Protein AF-A0A7S0FVG6-F1 (afdb_monomer_lite)

Sequence (226 aa):
DDHFKAVGQCIAAAALPKVVMPQAAAKYLVMKPRVVAPLDENFAPLILGKRRYLEAVKDSTDRLEWALLRGADCCARYSLPVFPAGHADVGASIYLAGVLIQEMIWQRSAHELQLCGPAEICKALEEAYSVGGMYEFEVKSMPNVCGTPEQAFRVTAVADPSELPEHRDTPQVCGTDANGYRLAFDLGKSDIKTVAVKDNEVVYSKETEWDVTNTDPEYHYKMIRD

Organism: NCBI:txid73915

pLDDT: mean 88.86, std 15.26, range [35.69, 98.88]

Secondary structure (DSSP, 8-state):
-HHHHHHHHTTSS---------HHHHHHH-PPPSS--PPPTT---HHHHHHHHHHHTTT---EEEEEEE-STT-EEEEEEE-PPTT-TTHHHHHHHHHHHHHHHHHHH--SEEEEES-HHHHHHHHHHTSTTSTTHHHHHHHHHHTT-TTS--EEEE-SSGGGSPPPB-----------SEEEEEEE-SSEEEEEEEETTEEEEEEEEE--TT---HHHHHHHHH-

Foldseek 3Di:
DVVVVVVVPVVPDDPDPPPVPPPVCCVPPVDDDPDDDDDPPPDDDVVVVLVVQCVVLVVAPWKKKKWAAAPPRAIDIDIDRADAPPPPCRVSVLVNVLVVCVVVCVVPFGLEMEMETHPVSLVSNQQQLDCVHVVNVSQQCRCVVRVNNVGGRYYYYDHDPVVHRDHDDDDDDDDPQQAAWDWDWDPDQFWIWIFIDHSNHTPDIDIGTDHPVDPDPVRVVVRVVD

Radius of gyration: 24.9 Å; chains: 1; bounding box: 64×44×60 Å

Structure (mmCIF, N/CA/C/O backbone):
data_AF-A0A7S0FVG6-F1
#
_entry.id   AF-A0A7S0FVG6-F1
#
loop_
_atom_site.group_PDB
_atom_site.id
_atom_site.type_symbol
_atom_site.label_atom_id
_atom_site.label_alt_id
_atom_site.label_comp_id
_atom_site.label_asym_id
_atom_site.label_entity_id
_atom_site.label_seq_id
_atom_site.pdbx_PDB_ins_code
_atom_site.Cartn_x
_atom_site.Cartn_y
_atom_site.Cartn_z
_atom_site.occupancy
_atom_site.B_iso_or_equiv
_atom_site.auth_seq_id
_atom_site.auth_comp_id
_atom_site.auth_asym_id
_atom_site.auth_atom_id
_atom_site.pdbx_PDB_model_num
ATOM 1 N N . ASP A 1 1 ? -22.183 16.442 -9.358 1.00 51.00 1 ASP A N 1
ATOM 2 C CA . ASP A 1 1 ? -22.667 15.967 -10.659 1.00 51.00 1 ASP A CA 1
ATOM 3 C C . ASP A 1 1 ? -23.499 14.717 -10.429 1.00 51.00 1 ASP A C 1
ATOM 5 O O . ASP A 1 1 ? -22.968 13.637 -10.171 1.00 51.00 1 ASP A O 1
ATOM 9 N N . ASP A 1 2 ? -24.815 14.903 -10.380 1.00 39.56 2 ASP A N 1
ATOM 10 C CA . ASP A 1 2 ? -25.788 13.860 -10.033 1.00 39.56 2 ASP A CA 1
ATOM 11 C C . ASP A 1 2 ? -25.856 12.741 -11.084 1.00 39.56 2 ASP A C 1
ATOM 13 O O . ASP A 1 2 ? -26.414 11.672 -10.831 1.00 39.56 2 ASP A O 1
ATOM 17 N N . HIS A 1 3 ? -25.196 12.937 -12.229 1.00 35.84 3 HIS A N 1
ATOM 18 C CA . HIS A 1 3 ? -25.069 11.942 -13.281 1.00 35.84 3 HIS A CA 1
ATOM 19 C C . HIS A 1 3 ? -24.210 10.734 -12.862 1.00 35.84 3 HIS A C 1
ATOM 21 O O . HIS A 1 3 ? -24.533 9.600 -13.209 1.00 35.84 3 HIS A O 1
ATOM 27 N N . PHE A 1 4 ? -23.181 10.929 -12.026 1.00 38.19 4 PHE A N 1
ATOM 28 C CA . PHE A 1 4 ? -22.320 9.827 -11.567 1.00 38.19 4 PHE A CA 1
ATOM 29 C C . PHE A 1 4 ? -22.942 8.980 -10.444 1.00 38.19 4 PHE A C 1
ATOM 31 O O . PHE A 1 4 ? -22.647 7.789 -10.336 1.00 38.19 4 PHE A O 1
ATOM 38 N N . LYS A 1 5 ? -23.852 9.548 -9.637 1.00 41.34 5 LYS A N 1
ATOM 39 C CA . LYS A 1 5 ? -24.592 8.786 -8.610 1.00 41.34 5 LYS A CA 1
ATOM 40 C C . LYS A 1 5 ? -25.619 7.827 -9.224 1.00 41.34 5 LYS A C 1
ATOM 42 O O . LYS A 1 5 ? -25.832 6.748 -8.676 1.00 41.34 5 LYS A O 1
ATOM 47 N N . ALA A 1 6 ? -26.191 8.174 -10.378 1.00 39.50 6 ALA A N 1
ATOM 48 C CA . ALA A 1 6 ? -27.172 7.338 -11.070 1.00 39.50 6 ALA A CA 1
ATOM 49 C C . ALA A 1 6 ? -26.556 6.051 -11.655 1.00 39.50 6 ALA A C 1
ATOM 51 O O . ALA A 1 6 ? -27.150 4.980 -11.553 1.00 39.50 6 ALA A O 1
ATOM 52 N N . VAL A 1 7 ? -25.335 6.115 -12.199 1.00 44.22 7 VAL A N 1
ATOM 53 C CA . VAL A 1 7 ? -24.692 4.947 -12.834 1.00 44.22 7 VAL A CA 1
ATOM 54 C C . VAL A 1 7 ? -24.304 3.876 -11.803 1.00 44.22 7 VAL A C 1
ATOM 56 O O . VAL A 1 7 ? -24.430 2.682 -12.070 1.00 44.22 7 VAL A O 1
ATOM 59 N N . GLY A 1 8 ? -23.908 4.283 -10.591 1.00 35.69 8 GLY A N 1
ATOM 60 C CA . GLY A 1 8 ? -23.540 3.359 -9.509 1.00 35.69 8 GLY A CA 1
ATOM 61 C C . GLY A 1 8 ? -24.722 2.653 -8.831 1.00 35.69 8 GLY A C 1
ATOM 62 O O . GLY A 1 8 ? -24.540 1.587 -8.245 1.00 35.69 8 GLY A O 1
ATOM 63 N N . GLN A 1 9 ? -25.936 3.210 -8.920 1.00 41.84 9 GLN A N 1
ATOM 64 C CA . GLN A 1 9 ? -27.135 2.653 -8.278 1.00 41.84 9 GLN A CA 1
ATOM 65 C C . GLN A 1 9 ? -27.933 1.696 -9.182 1.00 41.84 9 GLN A C 1
ATOM 67 O O . GLN A 1 9 ? -28.702 0.881 -8.673 1.00 41.84 9 GLN A O 1
ATOM 72 N N . CYS A 1 10 ? -27.721 1.707 -10.502 1.00 36.34 10 CYS A N 1
ATOM 73 C CA . CYS A 1 10 ? -28.505 0.882 -11.431 1.00 36.34 10 CYS A CA 1
ATOM 74 C C . CYS A 1 10 ? -28.109 -0.606 -11.496 1.00 36.34 10 CYS A C 1
ATOM 76 O O . CYS A 1 10 ? -28.874 -1.401 -12.038 1.00 36.34 10 CYS A O 1
ATOM 78 N N . ILE A 1 11 ? -26.970 -1.023 -10.933 1.00 44.09 11 ILE A N 1
ATOM 79 C CA . ILE A 1 11 ? -26.541 -2.439 -10.981 1.00 44.09 11 ILE A CA 1
ATOM 80 C C . ILE A 1 11 ? -26.990 -3.224 -9.731 1.00 44.09 11 ILE A C 1
ATOM 82 O O . ILE A 1 11 ? -26.972 -4.452 -9.724 1.00 44.09 11 ILE A O 1
ATOM 86 N N . ALA A 1 12 ? -27.465 -2.553 -8.677 1.00 43.00 12 ALA A N 1
ATOM 87 C CA . ALA A 1 12 ? -27.698 -3.201 -7.384 1.00 43.00 12 ALA A CA 1
ATOM 88 C C . ALA A 1 12 ? -29.051 -3.929 -7.219 1.00 43.00 12 ALA A C 1
ATOM 90 O O . ALA A 1 12 ? -29.228 -4.602 -6.209 1.00 43.00 12 ALA A O 1
ATOM 91 N N . ALA A 1 13 ? -30.004 -3.847 -8.158 1.00 42.66 13 ALA A N 1
ATOM 92 C CA . ALA A 1 13 ? -31.305 -4.516 -7.969 1.00 42.66 13 ALA A CA 1
ATOM 93 C C . ALA A 1 13 ? -32.089 -4.887 -9.241 1.00 42.66 13 ALA A C 1
ATOM 95 O O . ALA A 1 13 ? -33.178 -5.452 -9.135 1.00 42.66 13 ALA A O 1
ATOM 96 N N . ALA A 1 14 ? -31.577 -4.622 -10.444 1.00 42.94 14 ALA A N 1
ATOM 97 C CA . ALA A 1 14 ? -32.206 -5.149 -11.648 1.00 42.94 14 ALA A CA 1
ATOM 98 C C . ALA A 1 14 ? -31.680 -6.567 -11.872 1.00 42.94 14 ALA A C 1
ATOM 100 O O . ALA A 1 14 ? -30.526 -6.749 -12.258 1.00 42.94 14 ALA A O 1
ATOM 101 N N . ALA A 1 15 ? -32.514 -7.582 -11.625 1.00 51.41 15 ALA A N 1
ATOM 102 C CA . ALA A 1 15 ? -32.288 -8.894 -12.213 1.00 51.41 15 ALA A CA 1
ATOM 103 C C . ALA A 1 15 ? -32.008 -8.659 -13.701 1.00 51.41 15 ALA A C 1
ATOM 105 O O . ALA A 1 15 ? -32.882 -8.143 -14.403 1.00 51.41 15 ALA A O 1
ATOM 106 N N . LEU A 1 16 ? -30.776 -8.948 -14.144 1.00 44.09 16 LEU A N 1
ATOM 107 C CA . LEU A 1 16 ? -30.402 -8.862 -15.553 1.00 44.09 16 LEU A CA 1
ATOM 108 C C . LEU A 1 16 ? -31.552 -9.479 -16.355 1.00 44.09 16 LEU A C 1
ATOM 110 O O . LEU A 1 16 ? -32.014 -10.562 -15.963 1.00 44.09 16 LEU A O 1
ATOM 114 N N . PRO A 1 17 ? -32.069 -8.811 -17.405 1.00 48.34 17 PRO A N 1
ATOM 115 C CA . PRO A 1 17 ? -33.123 -9.399 -18.209 1.00 48.34 17 PRO A CA 1
ATOM 116 C C . PRO A 1 17 ? -32.649 -10.798 -18.579 1.00 48.34 17 PRO A C 1
ATOM 118 O O . PRO A 1 17 ? -31.544 -10.960 -19.103 1.00 48.34 17 PRO A O 1
ATOM 121 N N . LYS A 1 18 ? -33.433 -11.821 -18.219 1.00 51.19 18 LYS A N 1
ATOM 122 C CA . LYS A 1 18 ? -33.158 -13.185 -18.657 1.00 51.19 18 LYS A CA 1
ATOM 123 C C . LYS A 1 18 ? -33.289 -13.150 -20.169 1.00 51.19 18 LYS A C 1
ATOM 125 O O . LYS A 1 18 ? -34.386 -13.289 -20.700 1.00 51.19 18 LYS A O 1
ATOM 130 N N . VAL A 1 19 ? -32.183 -12.896 -20.859 1.00 55.25 19 VAL A N 1
ATOM 131 C CA . VAL A 1 19 ? -32.089 -13.067 -22.298 1.00 55.25 19 VAL A CA 1
ATOM 132 C C . VAL A 1 19 ? -32.236 -14.565 -22.504 1.00 55.25 19 VAL A C 1
ATOM 134 O O . VAL A 1 19 ? -31.286 -15.331 -22.360 1.00 55.25 19 VAL A O 1
ATOM 137 N N . VAL A 1 20 ? -33.472 -15.004 -22.732 1.00 71.69 20 VAL A N 1
ATOM 138 C CA . VAL A 1 20 ? -33.756 -16.392 -23.070 1.00 71.69 20 VAL A CA 1
ATOM 139 C C . VAL A 1 20 ? -33.289 -16.561 -24.507 1.00 71.69 20 VAL A C 1
ATOM 141 O O . VAL A 1 20 ? -33.995 -16.222 -25.454 1.00 71.69 20 VAL A O 1
ATOM 144 N N . MET A 1 21 ? -32.048 -17.012 -24.666 1.00 80.19 21 MET A N 1
ATOM 145 C CA . MET A 1 21 ? -31.505 -17.343 -25.975 1.00 80.19 21 MET A CA 1
ATOM 146 C C . MET A 1 21 ? -32.399 -18.418 -26.621 1.00 80.19 21 MET A C 1
ATOM 148 O O . MET A 1 21 ? -32.691 -19.424 -25.965 1.00 80.19 21 MET A O 1
ATOM 152 N N . PRO A 1 22 ? -32.843 -18.248 -27.883 1.00 89.25 22 PRO A N 1
ATOM 153 C CA . PRO A 1 22 ? -33.603 -19.281 -28.579 1.00 89.25 22 PRO A CA 1
ATOM 154 C C . PRO A 1 22 ? -32.852 -20.615 -28.562 1.00 89.25 22 PRO A C 1
ATOM 156 O O . PRO A 1 22 ? -31.638 -20.633 -28.763 1.00 89.25 22 PRO A O 1
ATOM 159 N N . GLN A 1 23 ? -33.553 -21.738 -28.376 1.00 83.00 23 GLN A N 1
ATOM 160 C CA . GLN A 1 23 ? -32.913 -23.062 -28.271 1.00 83.00 23 GLN A CA 1
ATOM 161 C C . GLN A 1 23 ? -32.005 -23.381 -29.468 1.00 83.00 23 GLN A C 1
ATOM 163 O O . GLN A 1 23 ? -30.926 -23.947 -29.294 1.00 83.00 23 GLN A O 1
ATOM 168 N N . ALA A 1 24 ? -32.409 -22.962 -30.671 1.00 87.44 24 ALA A N 1
ATOM 169 C CA . ALA A 1 24 ? -31.608 -23.119 -31.878 1.00 87.44 24 ALA A CA 1
ATOM 170 C C . ALA A 1 24 ? -30.263 -22.379 -31.792 1.00 87.44 24 ALA A C 1
ATOM 172 O O . ALA A 1 24 ? -29.259 -22.918 -32.238 1.00 87.44 24 ALA A O 1
ATOM 173 N N . ALA A 1 25 ? -30.222 -21.190 -31.185 1.00 86.12 25 ALA A N 1
ATOM 174 C CA . ALA A 1 25 ? -28.991 -20.431 -30.979 1.00 86.12 25 ALA A CA 1
ATOM 175 C C . ALA A 1 25 ? -28.167 -20.992 -29.808 1.00 86.12 25 ALA A C 1
ATOM 177 O O . ALA A 1 25 ? -26.960 -21.176 -29.947 1.00 86.12 25 ALA A O 1
ATOM 178 N N . ALA A 1 26 ? -28.810 -21.349 -28.689 1.00 85.12 26 ALA A N 1
ATOM 179 C CA . ALA A 1 26 ? -28.137 -21.900 -27.509 1.00 85.12 26 ALA A CA 1
ATOM 180 C C . ALA A 1 26 ? -27.355 -23.180 -27.826 1.00 85.12 26 ALA A C 1
ATOM 182 O O . ALA A 1 26 ? -26.229 -23.336 -27.359 1.00 85.12 26 ALA A O 1
ATOM 183 N N . LYS A 1 27 ? -27.912 -24.034 -28.697 1.00 82.50 27 LYS A N 1
ATOM 184 C CA . LYS A 1 27 ? -27.255 -25.239 -29.222 1.00 82.50 27 LYS A CA 1
ATOM 185 C C . LYS A 1 27 ? -25.859 -24.972 -29.805 1.00 82.50 27 LYS A C 1
ATOM 187 O O . LYS A 1 27 ? -25.011 -25.855 -29.725 1.00 82.50 27 LYS A O 1
ATOM 192 N N . TYR A 1 28 ? -25.637 -23.809 -30.419 1.00 84.38 28 TYR A N 1
ATOM 193 C CA . TYR A 1 28 ? -24.384 -23.485 -31.111 1.00 84.38 28 TYR A CA 1
ATOM 194 C C . TYR A 1 28 ? -23.526 -22.443 -30.382 1.00 84.38 28 TYR A C 1
ATOM 196 O O . TYR A 1 28 ? -22.315 -22.426 -30.577 1.00 84.38 28 TYR A O 1
ATOM 204 N N . LEU A 1 29 ? -24.128 -21.570 -29.567 1.00 83.12 29 LEU A N 1
ATOM 205 C CA . LEU A 1 29 ? -23.446 -20.413 -28.973 1.00 83.12 29 LEU A CA 1
ATOM 206 C C . LEU A 1 29 ? -23.138 -20.569 -27.478 1.00 83.12 29 LEU A C 1
ATOM 208 O O . LEU A 1 29 ? -22.246 -19.892 -26.972 1.00 83.12 29 LEU A O 1
ATOM 212 N N . VAL A 1 30 ? -23.833 -21.459 -26.760 1.00 83.25 30 VAL A N 1
ATOM 213 C CA . VAL A 1 30 ? -23.555 -21.742 -25.343 1.00 83.25 30 VAL A CA 1
ATOM 214 C C . VAL A 1 30 ? -22.703 -23.002 -25.258 1.00 83.25 30 VAL A C 1
ATOM 216 O O . VAL A 1 30 ? -23.199 -24.113 -25.085 1.00 83.25 30 VAL A O 1
ATOM 219 N N . MET A 1 31 ? -21.395 -22.820 -25.406 1.00 80.50 31 MET A N 1
ATOM 220 C CA . MET A 1 31 ? -20.419 -23.904 -25.333 1.00 80.50 31 MET A CA 1
ATOM 221 C C . MET A 1 31 ? -19.752 -23.922 -23.961 1.00 80.50 31 MET A C 1
ATOM 223 O O . MET A 1 31 ? -19.304 -22.889 -23.463 1.00 80.50 31 MET A O 1
ATOM 227 N N . LYS A 1 32 ? -19.643 -25.106 -23.350 1.00 75.69 32 LYS A N 1
ATOM 228 C CA . LYS A 1 32 ? -18.825 -25.275 -22.145 1.00 75.69 32 LYS A CA 1
ATOM 229 C C . LYS A 1 32 ? -17.353 -25.101 -22.548 1.00 75.69 32 LYS A C 1
ATOM 231 O O . LYS A 1 32 ? -16.894 -25.851 -23.414 1.00 75.69 32 LYS A O 1
ATOM 236 N N . PRO A 1 33 ? -16.607 -24.146 -21.968 1.00 78.69 33 PRO A N 1
ATOM 237 C CA . PRO A 1 33 ? -15.195 -23.997 -22.284 1.00 78.69 33 PRO A CA 1
ATOM 238 C C . PRO A 1 33 ? -14.436 -25.262 -21.873 1.00 78.69 33 PRO A C 1
ATOM 240 O O . PRO A 1 33 ? -14.786 -25.928 -20.896 1.00 78.69 33 PRO A O 1
ATOM 243 N N . ARG A 1 34 ? -13.380 -25.591 -22.626 1.00 61.50 34 ARG A N 1
ATOM 244 C CA . ARG A 1 34 ? -12.517 -26.753 -22.352 1.00 61.50 34 ARG A CA 1
ATOM 245 C C . ARG A 1 34 ? -11.893 -26.685 -20.954 1.00 61.50 34 ARG A C 1
ATOM 247 O O . ARG A 1 34 ? -11.714 -27.716 -20.317 1.00 61.50 34 ARG A O 1
ATOM 254 N N . VAL A 1 35 ? -11.605 -25.471 -20.494 1.00 66.25 35 VAL A N 1
ATOM 255 C CA . VAL A 1 35 ? -11.233 -25.154 -19.118 1.00 66.25 35 VAL A CA 1
ATOM 256 C C . VAL A 1 35 ? -12.334 -24.253 -18.573 1.00 66.25 35 VAL A C 1
ATOM 258 O O . VAL A 1 35 ? -12.435 -23.086 -18.942 1.00 66.25 35 VAL A O 1
ATOM 261 N N . VAL A 1 36 ? -13.212 -24.814 -17.745 1.00 74.12 36 VAL A N 1
ATOM 262 C CA . VAL A 1 36 ? -14.067 -23.999 -16.875 1.00 74.12 36 VAL A CA 1
ATOM 263 C C . VAL A 1 36 ? -13.140 -23.480 -15.793 1.00 74.12 36 VAL A C 1
ATOM 265 O O . VAL A 1 36 ? -12.399 -24.284 -15.245 1.00 74.12 36 VAL A O 1
ATOM 268 N N . ALA A 1 37 ? -13.133 -22.184 -15.503 1.00 68.19 37 ALA A N 1
ATOM 269 C CA . ALA A 1 37 ? -12.416 -21.695 -14.334 1.00 68.19 37 ALA A CA 1
ATOM 270 C C . ALA A 1 37 ? -13.200 -22.129 -13.084 1.00 68.19 37 ALA A C 1
ATOM 272 O O . ALA A 1 37 ? -14.281 -21.574 -12.862 1.00 68.19 37 ALA A O 1
ATOM 273 N N . PRO A 1 38 ? -12.760 -23.109 -12.269 1.00 78.62 38 PRO A N 1
ATOM 274 C CA . PRO A 1 38 ? -13.154 -23.064 -10.879 1.00 78.62 38 PRO A CA 1
ATOM 275 C C . PRO A 1 38 ? -12.393 -21.899 -10.247 1.00 78.62 38 PRO A C 1
ATOM 277 O O . PRO A 1 38 ? -11.193 -21.727 -10.462 1.00 78.62 38 PRO A O 1
ATOM 280 N N . LEU A 1 39 ? -13.106 -21.081 -9.487 1.00 79.81 39 LEU A N 1
ATOM 281 C CA . LEU A 1 39 ? -12.443 -20.309 -8.446 1.00 79.81 39 LEU A CA 1
ATOM 282 C C . LEU A 1 39 ? -11.900 -21.304 -7.415 1.00 79.81 39 LEU A C 1
ATOM 284 O O . LEU A 1 39 ? -12.445 -22.406 -7.283 1.00 79.81 39 LEU A O 1
ATOM 288 N N . ASP A 1 40 ? -10.855 -20.921 -6.688 1.00 85.62 40 ASP A N 1
ATOM 289 C CA . ASP A 1 40 ? -10.425 -21.698 -5.529 1.00 85.62 40 ASP A CA 1
ATOM 290 C C . ASP A 1 40 ? -11.614 -21.926 -4.587 1.00 85.62 40 ASP A C 1
ATOM 292 O O . ASP A 1 40 ? -12.436 -21.030 -4.387 1.00 85.62 40 ASP A O 1
ATOM 296 N N . GLU A 1 41 ? -11.701 -23.119 -3.994 1.00 85.56 41 GLU A N 1
ATOM 297 C CA . GLU A 1 41 ? -12.823 -23.514 -3.126 1.00 85.56 41 GLU A CA 1
ATOM 298 C C . GLU A 1 41 ? -13.055 -22.515 -1.979 1.00 85.56 41 GLU A C 1
ATOM 300 O O . GLU A 1 41 ? -14.190 -22.270 -1.578 1.00 85.56 41 GLU A O 1
ATOM 305 N N . ASN A 1 42 ? -11.980 -21.870 -1.519 1.00 87.00 42 ASN A N 1
ATOM 306 C CA . ASN A 1 42 ? -11.989 -20.890 -0.435 1.00 87.00 42 ASN A CA 1
ATOM 307 C C . ASN A 1 42 ? -11.864 -19.437 -0.918 1.00 87.00 42 ASN A C 1
ATOM 309 O O . ASN A 1 42 ? -11.563 -18.546 -0.123 1.00 87.00 42 ASN A O 1
ATOM 313 N N . PHE A 1 43 ? -12.056 -19.171 -2.212 1.00 88.38 43 PHE A N 1
ATOM 314 C CA . PHE A 1 43 ? -11.989 -17.813 -2.732 1.00 88.38 43 PHE A CA 1
ATOM 315 C C . PHE A 1 43 ? -13.080 -16.934 -2.103 1.00 88.38 43 PHE A C 1
ATOM 317 O O . PHE A 1 43 ? -14.278 -17.151 -2.296 1.00 88.38 43 PHE A O 1
ATOM 324 N N . ALA A 1 44 ? -12.655 -15.893 -1.388 1.00 88.06 44 ALA A N 1
ATOM 325 C CA . ALA A 1 44 ? -13.528 -14.904 -0.773 1.00 88.06 44 ALA A CA 1
ATOM 326 C C . ALA A 1 44 ? -13.196 -13.505 -1.324 1.00 88.06 44 ALA A C 1
ATOM 328 O O . ALA A 1 44 ? -12.117 -12.976 -1.050 1.00 88.06 44 ALA A O 1
ATOM 329 N N . PRO A 1 45 ? -14.102 -12.861 -2.085 1.00 88.94 45 PRO A N 1
ATOM 330 C CA . PRO A 1 45 ? -13.847 -11.522 -2.603 1.00 88.94 45 PRO A CA 1
ATOM 331 C C . PRO A 1 45 ? -13.725 -10.492 -1.472 1.00 88.94 45 PRO A C 1
ATOM 333 O O . PRO A 1 45 ? -14.681 -10.285 -0.716 1.00 88.94 45 PRO A O 1
ATOM 336 N N . LEU A 1 46 ? -12.602 -9.764 -1.422 1.00 90.06 46 LEU A N 1
ATOM 337 C CA . LEU A 1 46 ? -12.352 -8.705 -0.431 1.00 90.06 46 LEU A CA 1
ATOM 338 C C . LEU A 1 46 ? -13.512 -7.701 -0.347 1.00 90.06 46 LEU A C 1
ATOM 340 O O . LEU A 1 46 ? -13.914 -7.305 0.743 1.00 90.06 46 LEU A O 1
ATOM 344 N N . ILE A 1 47 ? -14.097 -7.322 -1.488 1.00 90.69 47 ILE A N 1
ATOM 345 C CA . ILE A 1 47 ? -15.199 -6.352 -1.540 1.00 90.69 47 ILE A CA 1
ATOM 346 C C . ILE A 1 47 ? -16.448 -6.813 -0.775 1.00 90.69 47 ILE A C 1
ATOM 348 O O . ILE A 1 47 ? -17.131 -5.985 -0.173 1.00 90.69 47 ILE A O 1
ATOM 352 N N . LEU A 1 48 ? -16.753 -8.115 -0.763 1.00 92.56 48 LEU A N 1
ATOM 353 C CA . LEU A 1 48 ? -17.892 -8.639 -0.007 1.00 92.56 48 LEU A CA 1
ATOM 354 C C . LEU A 1 48 ? -17.606 -8.589 1.498 1.00 92.56 48 LEU A C 1
ATOM 356 O O . LEU A 1 48 ? -18.461 -8.143 2.263 1.00 92.56 48 LEU A O 1
ATOM 360 N N . GLY A 1 49 ? -16.384 -8.954 1.901 1.00 94.88 49 GLY A N 1
ATOM 361 C CA . GLY A 1 49 ? -15.915 -8.824 3.282 1.00 94.88 49 GLY A CA 1
ATOM 362 C C . GLY A 1 49 ? -15.928 -7.373 3.767 1.00 94.88 49 GLY A C 1
ATOM 363 O O . GLY A 1 49 ? -16.533 -7.076 4.792 1.00 94.88 49 GLY A O 1
ATOM 364 N N . LYS A 1 50 ? -15.361 -6.447 2.984 1.00 95.19 50 LYS A N 1
ATOM 365 C CA . LYS A 1 50 ? -15.332 -5.008 3.289 1.00 95.19 50 LYS A CA 1
ATOM 366 C C . LYS A 1 50 ? -16.737 -4.421 3.416 1.00 95.19 50 LYS A C 1
ATOM 368 O O . LYS A 1 50 ? -16.990 -3.671 4.349 1.00 95.19 50 LYS A O 1
ATOM 373 N N . ARG A 1 51 ? -17.677 -4.774 2.530 1.00 96.00 51 ARG A N 1
ATOM 374 C CA . ARG A 1 51 ? -19.078 -4.318 2.639 1.00 96.00 51 ARG A CA 1
ATOM 375 C C . ARG A 1 51 ? -19.744 -4.811 3.921 1.00 96.00 51 ARG A C 1
ATOM 377 O O . ARG A 1 51 ? -20.375 -4.019 4.609 1.00 96.00 51 ARG A O 1
ATOM 384 N N . ARG A 1 52 ? -19.575 -6.095 4.256 1.00 97.56 52 ARG A N 1
ATOM 385 C CA . ARG A 1 52 ? -20.094 -6.666 5.508 1.00 97.56 52 ARG A CA 1
ATOM 386 C C . ARG A 1 52 ? -19.476 -5.988 6.733 1.00 97.56 52 ARG A C 1
ATOM 388 O O . ARG A 1 52 ? -20.198 -5.689 7.675 1.00 97.56 52 ARG A O 1
ATOM 395 N N . TYR A 1 53 ? -18.169 -5.738 6.705 1.00 98.44 53 TYR A N 1
ATOM 396 C CA . TYR A 1 53 ? -17.464 -5.023 7.766 1.00 98.44 53 TYR A CA 1
ATOM 397 C C . TYR A 1 53 ? -18.018 -3.609 7.955 1.00 98.44 53 TYR A C 1
ATOM 399 O O . TYR A 1 53 ? -18.379 -3.251 9.068 1.00 98.44 53 TYR A O 1
ATOM 407 N N . LEU A 1 54 ? -18.152 -2.833 6.873 1.00 98.06 54 LEU A N 1
ATOM 408 C CA . LEU A 1 54 ? -18.657 -1.458 6.931 1.00 98.06 54 LEU A CA 1
ATOM 409 C C . LEU A 1 54 ? -20.081 -1.376 7.493 1.00 98.06 54 LEU A C 1
ATOM 411 O O . LEU A 1 54 ? -20.385 -0.434 8.213 1.00 98.06 54 LEU A O 1
ATOM 415 N N . GLU A 1 55 ? -20.929 -2.367 7.211 1.00 98.19 55 GLU A N 1
ATOM 416 C CA . GLU A 1 55 ? -22.251 -2.472 7.838 1.00 98.19 55 GLU A CA 1
ATOM 417 C C . GLU A 1 55 ? -22.152 -2.752 9.347 1.00 98.19 55 GLU A C 1
ATOM 419 O O . GLU A 1 55 ? -22.919 -2.196 10.126 1.00 98.19 55 GLU A O 1
ATOM 424 N N . ALA A 1 56 ? -21.197 -3.583 9.777 1.00 98.00 56 ALA A N 1
ATOM 425 C CA . ALA A 1 56 ? -21.004 -3.920 11.188 1.00 98.00 56 ALA A CA 1
ATOM 426 C C . ALA A 1 56 ? -20.463 -2.746 12.026 1.00 98.00 56 ALA A C 1
ATOM 428 O O . ALA A 1 56 ? -20.762 -2.662 13.213 1.00 98.00 56 ALA A O 1
ATOM 429 N N . VAL A 1 57 ? -19.708 -1.828 11.412 1.00 98.12 57 VAL A N 1
ATOM 430 C CA . VAL A 1 57 ? -19.170 -0.619 12.068 1.00 98.12 57 VAL A CA 1
ATOM 431 C C . VAL A 1 57 ? -19.949 0.656 11.725 1.00 98.12 57 VAL A C 1
ATOM 433 O O . VAL A 1 57 ? -19.480 1.749 12.028 1.00 98.12 57 VAL A O 1
ATOM 436 N N . LYS A 1 58 ? -21.123 0.555 11.086 1.00 97.00 58 LYS A N 1
ATOM 437 C CA . LYS A 1 58 ? -21.866 1.722 10.5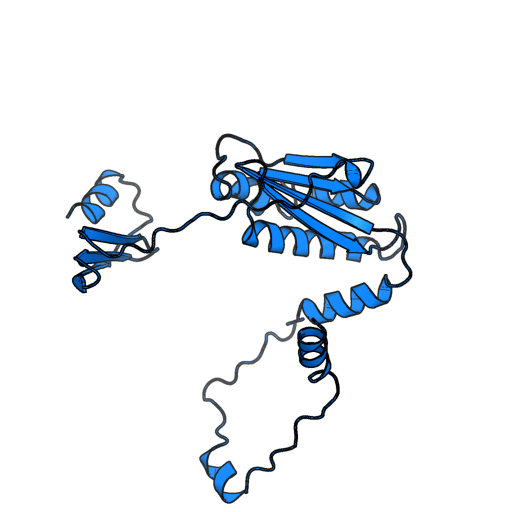66 1.00 97.00 58 LYS A CA 1
ATOM 438 C C . LYS A 1 58 ? -22.241 2.755 11.634 1.00 97.00 58 LYS A C 1
ATOM 440 O O . LYS A 1 58 ? -22.306 3.941 11.327 1.00 97.00 58 LYS A O 1
ATOM 445 N N . ASP A 1 59 ? -22.473 2.288 12.859 1.00 96.12 59 ASP A N 1
ATOM 446 C CA . ASP A 1 59 ? -22.860 3.106 14.011 1.00 96.12 59 ASP A CA 1
ATOM 447 C C . ASP A 1 59 ? -21.647 3.457 14.896 1.00 96.12 59 ASP A C 1
ATOM 449 O O . ASP A 1 59 ? -21.799 4.097 15.936 1.00 96.12 59 ASP A O 1
ATOM 453 N N . SER A 1 60 ? -20.436 3.037 14.505 1.00 97.00 60 SER A N 1
A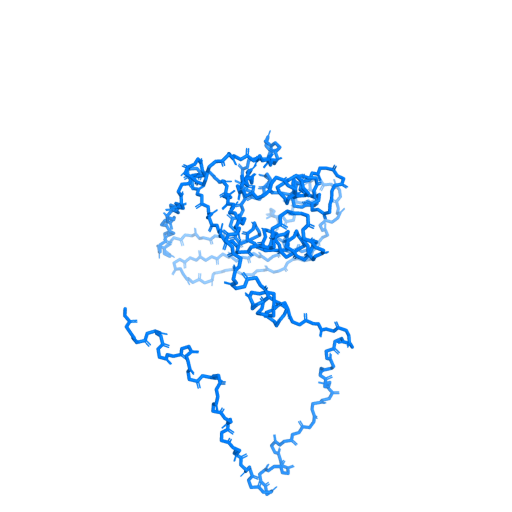TOM 454 C CA . SER A 1 60 ? -19.213 3.384 15.225 1.00 97.00 60 SER A CA 1
ATOM 455 C C . SER A 1 60 ? -18.849 4.848 15.006 1.00 97.00 60 SER A C 1
ATOM 457 O O . SER A 1 60 ? -18.851 5.351 13.879 1.00 97.00 60 SER A O 1
ATOM 459 N N . THR A 1 61 ? -18.480 5.525 16.089 1.00 96.31 61 THR A N 1
ATOM 460 C CA . THR A 1 61 ? -17.916 6.878 16.049 1.00 96.31 61 THR A CA 1
ATOM 461 C C . THR A 1 61 ? -16.399 6.874 15.884 1.00 96.31 61 THR A C 1
ATOM 463 O O . THR A 1 61 ? -15.830 7.903 15.525 1.00 96.31 61 THR A O 1
ATOM 466 N N . ASP A 1 62 ? -15.744 5.735 16.125 1.00 97.75 62 ASP A N 1
ATOM 467 C CA . ASP A 1 62 ? -14.294 5.604 16.020 1.00 97.75 62 ASP A CA 1
ATOM 468 C C . ASP A 1 62 ? -13.851 5.408 14.572 1.00 97.75 62 ASP A C 1
ATOM 470 O O . ASP A 1 62 ? -14.476 4.705 13.766 1.00 97.75 62 ASP A O 1
ATOM 474 N N . ARG A 1 63 ? -12.720 6.029 14.238 1.00 98.31 63 ARG A N 1
ATOM 475 C CA . ARG A 1 63 ? -12.114 5.953 12.912 1.00 98.31 63 ARG A CA 1
ATOM 476 C C . ARG A 1 63 ? -10.618 5.735 13.032 1.00 98.31 63 ARG A C 1
ATOM 478 O O . ARG A 1 63 ? -9.972 6.285 13.916 1.00 98.31 63 ARG A O 1
ATOM 485 N N . LEU A 1 64 ? -10.090 4.949 12.104 1.00 98.75 64 LEU A N 1
ATOM 486 C CA . LEU A 1 64 ? -8.675 4.929 11.796 1.00 98.75 64 LEU A CA 1
ATOM 487 C C . LEU A 1 64 ? -8.458 5.749 10.528 1.00 98.75 64 LEU A C 1
ATOM 489 O O . LEU A 1 64 ? -9.045 5.480 9.478 1.00 98.75 64 LEU A O 1
ATOM 493 N N . GLU A 1 65 ? -7.589 6.731 10.626 1.00 98.75 65 GLU A N 1
ATOM 494 C CA . GLU A 1 65 ? -7.095 7.526 9.523 1.00 98.75 65 GLU A CA 1
ATOM 495 C C . GLU A 1 65 ? -5.614 7.269 9.321 1.00 98.75 65 GLU A C 1
ATOM 497 O O . GLU A 1 65 ? -4.878 7.012 10.271 1.00 98.75 65 GLU A O 1
ATOM 502 N N . TRP A 1 66 ? -5.169 7.353 8.073 1.00 98.81 66 TRP A N 1
ATOM 503 C CA . TRP A 1 66 ? -3.749 7.283 7.782 1.00 98.81 66 TRP A CA 1
ATOM 504 C C . TRP A 1 66 ? -3.340 8.197 6.640 1.00 98.81 66 TRP A C 1
ATOM 506 O O . TRP A 1 66 ? -4.163 8.609 5.812 1.00 98.81 66 TRP A O 1
ATOM 516 N N . ALA A 1 67 ? -2.051 8.511 6.631 1.00 98.50 67 ALA A N 1
ATOM 517 C CA . ALA A 1 67 ? -1.363 9.278 5.613 1.00 98.50 67 ALA A CA 1
ATOM 518 C C . ALA A 1 67 ? -0.156 8.486 5.101 1.00 98.50 67 ALA A C 1
ATOM 520 O O . ALA A 1 67 ? 0.613 7.925 5.878 1.00 98.50 67 ALA A O 1
ATOM 521 N N . LEU A 1 68 ? -0.001 8.455 3.783 1.00 98.00 68 LEU A N 1
ATOM 522 C CA . LEU A 1 68 ? 1.125 7.857 3.078 1.00 98.00 68 LEU A CA 1
ATOM 523 C C . LEU A 1 68 ? 1.971 8.972 2.475 1.00 98.00 68 LEU A C 1
ATOM 525 O O . LEU A 1 68 ? 1.595 9.546 1.445 1.00 98.00 68 LEU A O 1
ATOM 529 N N . LEU A 1 69 ? 3.082 9.292 3.134 1.00 96.06 69 LEU A N 1
ATOM 530 C CA . LEU A 1 69 ? 3.974 10.377 2.741 1.00 96.06 69 LEU A CA 1
ATOM 531 C C . LEU A 1 69 ? 4.946 9.880 1.668 1.00 96.06 69 LEU A C 1
ATOM 533 O O . LEU A 1 69 ? 5.536 8.804 1.785 1.00 96.06 69 LEU A O 1
ATOM 537 N N . ARG A 1 70 ? 5.122 10.684 0.619 1.00 91.81 70 ARG A N 1
ATOM 538 C CA . ARG A 1 70 ? 6.066 10.453 -0.485 1.00 91.81 70 ARG A CA 1
ATOM 539 C C . ARG A 1 70 ? 6.784 11.763 -0.840 1.00 91.81 70 ARG A C 1
ATOM 541 O O . ARG A 1 70 ? 6.560 12.788 -0.201 1.00 91.81 70 ARG A O 1
ATOM 548 N N . GLY A 1 71 ? 7.700 11.730 -1.806 1.00 84.88 71 GLY A N 1
ATOM 549 C CA . GLY A 1 71 ? 8.506 12.904 -2.176 1.00 84.88 71 GLY A CA 1
ATOM 550 C C . GLY A 1 71 ? 7.681 14.130 -2.610 1.00 84.88 71 GLY A C 1
ATOM 551 O O . GLY A 1 71 ? 6.501 14.016 -2.942 1.00 84.88 71 GLY A O 1
ATOM 552 N N . ALA A 1 72 ? 8.325 15.304 -2.637 1.00 79.75 72 ALA A N 1
ATOM 553 C CA . ALA A 1 72 ? 7.730 16.582 -3.061 1.00 79.75 72 ALA A CA 1
ATOM 554 C C . ALA A 1 72 ? 6.440 16.967 -2.302 1.00 79.75 72 ALA A C 1
ATOM 556 O O . ALA A 1 72 ? 5.459 17.399 -2.913 1.00 79.75 72 ALA A O 1
ATOM 557 N N . ASP A 1 73 ? 6.436 16.771 -0.978 1.00 84.75 73 ASP A N 1
ATOM 558 C CA . ASP A 1 73 ? 5.308 17.026 -0.065 1.00 84.75 73 ASP A CA 1
ATOM 559 C C . ASP A 1 73 ? 4.001 16.317 -0.461 1.00 84.75 73 ASP A C 1
ATOM 561 O O . ASP A 1 73 ? 2.906 16.738 -0.078 1.00 84.75 73 ASP A O 1
ATOM 565 N N . CYS A 1 74 ? 4.086 15.266 -1.278 1.00 93.19 74 CYS A N 1
ATOM 566 C CA . CYS A 1 74 ? 2.912 14.534 -1.712 1.00 93.19 74 CYS A CA 1
ATOM 567 C C . CYS A 1 74 ? 2.474 13.558 -0.619 1.00 93.19 74 CYS A C 1
ATOM 569 O O . CYS A 1 74 ? 3.282 12.913 0.052 1.00 93.19 74 CYS A O 1
ATOM 571 N N . CYS A 1 75 ? 1.164 13.424 -0.464 1.00 96.00 75 CYS A N 1
ATOM 572 C CA . CYS A 1 75 ? 0.554 12.612 0.574 1.00 96.00 75 CYS A CA 1
ATOM 573 C C . CYS A 1 75 ? -0.734 11.990 0.043 1.00 96.00 75 CYS A C 1
ATOM 575 O O . CYS A 1 75 ? -1.476 12.617 -0.713 1.00 96.00 75 CYS A O 1
ATOM 577 N N . ALA A 1 76 ? -0.988 10.730 0.389 1.00 97.06 76 ALA A N 1
ATOM 578 C CA . ALA A 1 76 ? -2.268 10.087 0.128 1.00 97.06 76 ALA A CA 1
ATOM 579 C C . ALA A 1 76 ? -2.942 9.755 1.464 1.00 97.06 76 ALA A C 1
ATOM 581 O O . ALA A 1 76 ? -2.315 9.170 2.341 1.00 97.06 76 ALA A O 1
ATOM 582 N N . ARG A 1 77 ? -4.212 10.139 1.617 1.00 97.81 77 ARG A N 1
ATOM 583 C CA . ARG A 1 77 ? -4.995 9.980 2.849 1.00 97.81 77 ARG A CA 1
ATOM 584 C C . ARG A 1 77 ? -6.108 8.966 2.641 1.00 97.81 77 ARG A C 1
ATOM 586 O O . ARG A 1 77 ? -6.700 8.903 1.563 1.00 97.81 77 ARG A O 1
ATOM 593 N N . TYR A 1 78 ? -6.430 8.221 3.688 1.00 98.31 78 TYR A N 1
ATOM 594 C CA . TYR A 1 78 ? -7.635 7.400 3.734 1.00 98.31 78 TYR A CA 1
ATOM 595 C C . TYR A 1 78 ? -8.193 7.371 5.160 1.00 98.31 78 TYR A C 1
ATOM 597 O O . TYR A 1 78 ? -7.478 7.617 6.131 1.00 98.31 78 TYR A O 1
ATOM 605 N N . SER A 1 79 ? -9.492 7.095 5.274 1.00 98.19 79 SER A N 1
ATOM 606 C CA . SER A 1 79 ? -10.207 7.004 6.544 1.00 98.19 79 SER A CA 1
ATOM 607 C C . SER A 1 79 ? -11.148 5.798 6.550 1.00 98.19 79 SER A C 1
ATOM 609 O O . SER A 1 79 ? -11.969 5.629 5.643 1.00 98.19 79 SER A O 1
ATOM 611 N N . LEU A 1 80 ? -11.059 4.972 7.589 1.00 98.44 80 LEU A N 1
ATOM 612 C CA . LEU A 1 80 ? -11.831 3.748 7.787 1.00 98.44 80 LEU A CA 1
ATOM 613 C C . LEU A 1 80 ? -12.604 3.849 9.116 1.00 98.44 80 LEU A C 1
ATOM 615 O O . LEU A 1 80 ? -11.970 4.058 10.147 1.00 98.44 80 LEU A O 1
ATOM 619 N N . PRO A 1 81 ? -13.946 3.711 9.143 1.00 98.50 81 PRO A N 1
ATOM 620 C CA . PRO A 1 81 ? -14.647 3.484 10.407 1.00 98.50 81 PRO A CA 1
ATOM 621 C C . PRO A 1 81 ? -14.185 2.156 11.005 1.00 98.50 81 PRO A C 1
ATOM 623 O O . PRO A 1 81 ? -14.032 1.182 10.269 1.00 98.50 81 PRO A O 1
ATOM 626 N N . VAL A 1 82 ? -13.967 2.119 12.315 1.00 98.62 82 VAL A N 1
ATOM 627 C CA . VAL A 1 82 ? -13.430 0.941 13.003 1.00 98.62 82 VAL A CA 1
ATOM 628 C C . VAL A 1 82 ? -14.254 0.584 14.224 1.00 98.62 82 VAL A C 1
ATOM 630 O O . VAL A 1 82 ? -14.939 1.429 14.789 1.00 98.62 82 VAL A O 1
ATOM 633 N N . PHE A 1 83 ? -14.190 -0.675 14.648 1.00 98.50 83 PHE A N 1
ATOM 634 C CA . PHE A 1 83 ? -14.658 -1.032 15.984 1.00 98.50 83 PHE A CA 1
ATOM 635 C C . PHE A 1 83 ? -13.872 -0.260 17.061 1.00 98.50 83 PHE A C 1
ATOM 637 O O . PHE A 1 83 ? -12.661 -0.085 16.891 1.00 98.50 83 PHE A O 1
ATOM 644 N N . PRO A 1 84 ? -14.526 0.146 18.166 1.00 96.56 84 PRO A N 1
ATOM 645 C CA . PRO A 1 84 ? -13.853 0.769 19.302 1.00 96.56 84 PRO A CA 1
ATOM 646 C C . PRO A 1 84 ? -12.767 -0.119 19.913 1.00 96.56 84 PRO A C 1
ATOM 648 O O . PRO A 1 84 ? -12.821 -1.350 19.816 1.00 96.56 84 PRO A O 1
ATOM 651 N N . ALA A 1 85 ? -11.809 0.501 20.604 1.00 93.19 85 ALA A N 1
ATOM 652 C CA . ALA A 1 85 ? -10.805 -0.227 21.380 1.00 93.19 85 ALA A CA 1
ATOM 653 C C . ALA A 1 85 ? -11.467 -1.154 22.418 1.00 93.19 85 ALA A C 1
ATOM 655 O O . ALA A 1 85 ? -12.473 -0.800 23.037 1.00 93.19 85 ALA A O 1
ATOM 656 N N . GLY A 1 86 ? -10.913 -2.354 22.597 1.00 94.81 86 GLY A N 1
ATOM 657 C CA . GLY A 1 86 ? -11.459 -3.388 23.479 1.00 94.81 86 GLY A CA 1
ATOM 658 C C . GLY A 1 86 ? -12.737 -4.081 22.984 1.00 94.81 86 GLY A C 1
ATOM 659 O O . GLY A 1 86 ? -13.245 -4.969 23.671 1.00 94.81 86 GLY A O 1
ATOM 660 N N . HIS A 1 87 ? -13.272 -3.722 21.810 1.00 97.50 87 HIS A N 1
ATOM 661 C CA . HIS A 1 87 ? -14.375 -4.468 21.204 1.00 97.50 87 HIS A CA 1
ATOM 662 C C . HIS A 1 87 ? -13.920 -5.886 20.824 1.00 97.50 87 HIS A C 1
ATOM 664 O O . HIS A 1 87 ? -12.823 -6.070 20.300 1.00 97.50 87 HIS A O 1
ATOM 670 N N . ALA A 1 88 ? -14.784 -6.890 21.014 1.00 97.62 88 ALA A N 1
ATOM 671 C CA . ALA A 1 88 ? -14.449 -8.296 20.749 1.00 97.62 88 ALA A CA 1
ATOM 672 C C . ALA A 1 88 ? -13.961 -8.546 19.306 1.00 97.62 88 ALA A C 1
ATOM 674 O O . ALA A 1 88 ? -13.101 -9.392 19.074 1.00 97.62 88 ALA A O 1
ATOM 675 N N . ASP A 1 89 ? -14.473 -7.760 18.356 1.00 97.62 89 ASP A N 1
ATOM 676 C CA . ASP A 1 89 ? -14.150 -7.853 16.927 1.00 97.62 89 ASP A CA 1
ATOM 677 C C . ASP A 1 89 ? -13.093 -6.835 16.445 1.00 97.62 89 ASP A C 1
ATOM 679 O O . ASP A 1 89 ? -12.920 -6.658 15.237 1.00 97.62 89 ASP A O 1
ATOM 683 N N . VAL A 1 90 ? -12.363 -6.150 17.339 1.00 98.00 90 VAL A N 1
ATOM 684 C CA . VAL A 1 90 ? -11.359 -5.129 16.954 1.00 98.00 90 VAL A CA 1
ATOM 685 C C . VAL A 1 90 ? -10.279 -5.675 16.009 1.00 98.00 90 VAL A C 1
ATOM 687 O O . VAL A 1 90 ? -9.804 -4.962 15.122 1.00 98.00 90 VAL A O 1
ATOM 690 N N . GLY A 1 91 ? -9.973 -6.974 16.101 1.00 98.25 91 GLY A N 1
ATOM 691 C CA . GLY A 1 91 ? -9.064 -7.665 15.184 1.00 98.25 91 GLY A CA 1
ATOM 692 C C . GLY A 1 91 ? -9.484 -7.573 13.712 1.00 98.25 91 GLY A C 1
ATOM 693 O O . GLY A 1 91 ? -8.623 -7.495 12.837 1.00 98.25 91 GLY A O 1
ATOM 694 N N . ALA A 1 92 ? -10.788 -7.491 13.418 1.00 98.25 92 ALA A N 1
ATOM 695 C CA . ALA A 1 92 ? -11.272 -7.279 12.055 1.00 98.25 92 ALA A CA 1
ATOM 696 C C . ALA A 1 92 ? -10.878 -5.893 11.517 1.00 98.25 92 ALA A C 1
ATOM 698 O O . ALA A 1 92 ? -10.528 -5.773 10.342 1.00 98.25 92 ALA A O 1
ATOM 699 N N . SER A 1 93 ? -10.889 -4.863 12.373 1.00 98.62 93 SER A N 1
ATOM 700 C CA . SER A 1 93 ? -10.431 -3.513 12.022 1.00 98.62 93 SER A CA 1
ATOM 701 C C . SER A 1 93 ? -8.940 -3.492 11.721 1.00 98.62 93 SER A C 1
ATOM 703 O O . SER A 1 93 ? -8.542 -2.947 10.697 1.00 98.62 93 SER A O 1
ATOM 705 N N . ILE A 1 94 ? -8.131 -4.124 12.578 1.00 98.69 94 ILE A N 1
ATOM 706 C CA . ILE A 1 94 ? -6.671 -4.196 12.420 1.00 98.69 94 ILE A CA 1
ATOM 707 C C . ILE A 1 94 ? -6.316 -4.907 11.109 1.00 98.69 94 ILE A C 1
ATOM 709 O O . ILE A 1 94 ? -5.549 -4.381 10.304 1.00 98.69 94 ILE A O 1
ATOM 713 N N . TYR A 1 95 ? -6.914 -6.075 10.856 1.00 98.19 95 TYR A N 1
ATOM 714 C CA . TYR A 1 95 ? -6.603 -6.867 9.667 1.00 98.19 95 TYR A CA 1
ATOM 715 C C . TYR A 1 95 ? -7.040 -6.165 8.377 1.00 98.19 95 TYR A C 1
ATOM 717 O O . TYR A 1 95 ? -6.267 -6.079 7.422 1.00 98.19 95 TYR A O 1
ATOM 725 N N . LEU A 1 96 ? -8.265 -5.626 8.341 1.00 98.50 96 LEU A N 1
ATOM 726 C CA . LEU A 1 96 ? -8.749 -4.907 7.165 1.00 98.50 96 LEU A CA 1
ATOM 727 C C . LEU A 1 96 ? -7.936 -3.633 6.915 1.00 98.50 96 LEU A C 1
ATOM 729 O O . LEU A 1 96 ? -7.604 -3.360 5.765 1.00 98.50 96 LEU A O 1
ATOM 733 N N . ALA A 1 97 ? -7.600 -2.872 7.962 1.00 98.69 97 ALA A N 1
ATOM 734 C CA . ALA A 1 97 ? -6.748 -1.696 7.834 1.00 98.69 97 ALA A CA 1
ATOM 735 C C . ALA A 1 97 ? -5.381 -2.059 7.245 1.00 98.69 97 ALA A C 1
ATOM 737 O O . ALA A 1 97 ? -4.972 -1.428 6.278 1.00 98.69 97 ALA A O 1
ATOM 738 N N . GLY A 1 98 ? -4.729 -3.114 7.745 1.00 98.56 98 GLY A N 1
ATOM 739 C CA . GLY A 1 98 ? -3.460 -3.592 7.193 1.00 98.56 98 GLY A CA 1
ATOM 740 C C . GLY A 1 98 ? -3.556 -3.938 5.703 1.00 98.56 98 GLY A C 1
ATOM 741 O O . GLY A 1 98 ? -2.779 -3.435 4.901 1.00 98.56 98 GLY A O 1
ATOM 742 N N . VAL A 1 99 ? -4.571 -4.700 5.285 1.00 97.69 99 VAL A N 1
ATOM 743 C CA . VAL A 1 99 ? -4.750 -5.045 3.861 1.00 97.69 99 VAL A CA 1
ATOM 744 C C . VAL A 1 99 ? -4.987 -3.798 2.998 1.00 97.69 99 VAL A C 1
ATOM 746 O O . VAL A 1 99 ? -4.432 -3.688 1.907 1.00 97.69 99 VAL A O 1
ATOM 749 N N . LEU A 1 100 ? -5.788 -2.840 3.473 1.00 98.38 100 LEU A N 1
ATOM 750 C CA . LEU A 1 100 ? -6.067 -1.605 2.730 1.00 98.38 100 LEU A CA 1
ATOM 751 C C . LEU A 1 100 ? -4.852 -0.672 2.667 1.00 98.38 100 LEU A C 1
ATOM 753 O O . LEU A 1 100 ? -4.639 -0.023 1.644 1.00 98.38 100 LEU A O 1
ATOM 757 N N . ILE A 1 101 ? -4.049 -0.608 3.730 1.00 98.62 101 ILE A N 1
ATOM 758 C CA . ILE A 1 101 ? -2.786 0.134 3.735 1.00 98.62 101 ILE A CA 1
ATOM 759 C C . ILE A 1 101 ? -1.811 -0.520 2.752 1.00 98.62 101 ILE A C 1
ATOM 761 O O . ILE A 1 101 ? -1.241 0.190 1.929 1.00 98.62 101 ILE A O 1
ATOM 765 N N . GLN A 1 102 ? -1.671 -1.851 2.762 1.00 98.44 102 GLN A N 1
ATOM 766 C CA . GLN A 1 102 ? -0.826 -2.592 1.818 1.00 98.44 102 GLN A CA 1
ATOM 767 C C . GLN A 1 102 ? -1.241 -2.301 0.371 1.00 98.44 102 GLN A C 1
ATOM 769 O O . GLN A 1 102 ? -0.404 -1.917 -0.445 1.00 98.44 102 GLN A O 1
ATOM 774 N N . GLU A 1 103 ? -2.534 -2.430 0.063 1.00 97.19 103 GLU A N 1
ATOM 775 C CA . GLU A 1 103 ? -3.093 -2.127 -1.258 1.00 97.19 103 GLU A CA 1
ATOM 776 C C . GLU A 1 103 ? -2.737 -0.697 -1.697 1.00 97.19 103 GLU A C 1
ATOM 778 O O . GLU A 1 103 ? -2.228 -0.473 -2.797 1.00 97.19 103 GLU A O 1
ATOM 783 N N . MET A 1 104 ? -2.980 0.278 -0.822 1.00 97.56 104 MET A N 1
ATOM 784 C CA . MET A 1 104 ? -2.795 1.693 -1.123 1.00 97.56 104 MET A CA 1
ATOM 785 C C . MET A 1 104 ? -1.318 2.074 -1.269 1.00 97.56 104 MET A C 1
ATOM 787 O O . MET A 1 104 ? -0.972 2.860 -2.153 1.00 97.56 104 MET A O 1
ATOM 791 N N . ILE A 1 105 ? -0.440 1.493 -0.450 1.00 96.94 105 ILE A N 1
ATOM 792 C CA . ILE A 1 105 ? 1.009 1.681 -0.531 1.00 96.94 105 ILE A CA 1
ATOM 793 C C . ILE A 1 105 ? 1.541 1.175 -1.878 1.00 96.94 105 ILE A C 1
ATOM 795 O O . ILE A 1 105 ? 2.331 1.870 -2.507 1.00 96.94 105 ILE A O 1
ATOM 799 N N . TRP A 1 106 ? 1.062 0.045 -2.401 1.00 96.94 106 TRP A N 1
ATOM 800 C CA . TRP A 1 106 ? 1.475 -0.424 -3.732 1.00 96.94 106 TRP A CA 1
ATOM 801 C C . TRP A 1 106 ? 0.914 0.419 -4.889 1.00 96.94 106 TRP A C 1
ATOM 803 O O . TRP A 1 106 ? 1.522 0.483 -5.954 1.00 96.94 106 TRP A O 1
ATOM 813 N N . GLN A 1 107 ? -0.207 1.116 -4.689 1.00 95.12 107 GLN A N 1
ATOM 814 C CA . GLN A 1 107 ? -0.762 2.042 -5.687 1.00 95.12 107 GLN A CA 1
ATOM 815 C C . GLN A 1 107 ? -0.077 3.413 -5.703 1.00 95.12 107 GLN A C 1
ATOM 817 O O . GLN A 1 107 ? -0.138 4.118 -6.714 1.00 95.12 107 GLN A O 1
ATOM 822 N N . ARG A 1 108 ? 0.472 3.848 -4.563 1.00 92.69 108 ARG A N 1
ATOM 823 C CA . ARG A 1 108 ? 0.896 5.242 -4.346 1.00 92.69 108 ARG A CA 1
ATOM 824 C C . ARG A 1 108 ? 2.358 5.395 -3.943 1.00 92.69 108 ARG A C 1
ATOM 826 O O . ARG A 1 108 ? 2.876 6.504 -4.056 1.00 92.69 108 ARG A O 1
ATOM 833 N N . SER A 1 109 ? 3.016 4.315 -3.521 1.00 94.12 109 SER A N 1
ATOM 834 C CA . SER A 1 109 ? 4.267 4.299 -2.750 1.00 94.12 109 SER A CA 1
ATOM 835 C C . SER A 1 109 ? 4.208 5.158 -1.479 1.00 94.12 109 SER A C 1
ATOM 837 O O . SER A 1 109 ? 3.323 6.000 -1.309 1.00 94.12 109 SER A O 1
ATOM 839 N N . ALA A 1 110 ? 5.152 4.945 -0.569 1.00 96.00 110 ALA A N 1
ATOM 840 C CA . ALA A 1 110 ? 5.365 5.814 0.581 1.00 96.00 110 ALA A CA 1
ATOM 841 C C . ALA A 1 110 ? 6.763 5.587 1.160 1.00 96.00 110 ALA A C 1
ATOM 843 O O . ALA A 1 110 ? 7.292 4.486 1.057 1.00 96.00 110 ALA A O 1
ATOM 844 N N . HIS A 1 111 ? 7.337 6.590 1.815 1.00 95.44 111 HIS A N 1
ATOM 845 C CA . HIS A 1 111 ? 8.491 6.405 2.704 1.00 95.44 111 HIS A CA 1
ATOM 846 C C . HIS A 1 111 ? 8.083 6.436 4.186 1.00 95.44 111 HIS A C 1
ATOM 848 O O . HIS A 1 111 ? 8.858 6.028 5.050 1.00 95.44 111 HIS A O 1
ATOM 854 N N . GLU A 1 112 ? 6.871 6.906 4.492 1.00 97.12 112 GLU A N 1
ATOM 855 C CA . GLU A 1 112 ? 6.327 6.941 5.847 1.00 97.12 112 GLU A CA 1
ATOM 856 C C . GLU A 1 112 ? 4.808 6.718 5.847 1.00 97.12 112 GLU A C 1
ATOM 858 O O . GLU A 1 112 ? 4.082 7.253 5.003 1.00 97.12 112 GLU A O 1
ATOM 863 N N . LEU A 1 113 ? 4.346 5.921 6.810 1.00 98.56 113 LEU A N 1
ATOM 864 C CA . LEU A 1 113 ? 2.947 5.705 7.162 1.00 98.56 113 LEU A CA 1
ATOM 865 C C . LEU A 1 113 ? 2.660 6.413 8.488 1.00 98.56 113 LEU A C 1
ATOM 867 O O . LEU A 1 113 ? 3.191 6.023 9.523 1.00 98.56 113 LEU A O 1
ATOM 871 N N . GLN A 1 114 ? 1.789 7.416 8.472 1.00 98.69 114 GLN A N 1
ATOM 872 C CA . GLN A 1 114 ? 1.290 8.039 9.698 1.00 98.69 114 GLN A CA 1
ATOM 873 C C . GLN A 1 114 ? -0.127 7.558 9.988 1.00 98.69 114 GLN A C 1
ATOM 875 O O . GLN A 1 114 ? -0.956 7.503 9.079 1.00 98.69 114 GLN A O 1
AT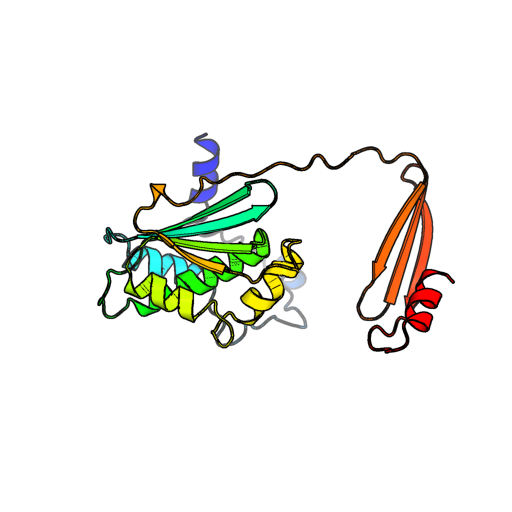OM 880 N N . LEU A 1 115 ? -0.407 7.220 11.241 1.00 98.88 115 LEU A N 1
ATOM 881 C CA . LEU A 1 115 ? -1.669 6.667 11.722 1.00 98.88 115 LEU A CA 1
ATOM 882 C C . LEU A 1 115 ? -2.325 7.632 12.716 1.00 98.88 115 LEU A C 1
ATOM 884 O O . LEU A 1 115 ? -1.649 8.263 13.520 1.00 98.88 115 LEU A O 1
ATOM 888 N N . CYS A 1 116 ? -3.649 7.716 12.709 1.00 98.75 116 CYS A N 1
ATOM 889 C CA . CYS A 1 116 ? -4.420 8.413 13.734 1.00 98.75 116 CYS A CA 1
ATOM 890 C C . CYS A 1 116 ? -5.716 7.647 14.009 1.00 98.75 116 CYS A C 1
ATOM 892 O O . CYS A 1 116 ? -6.438 7.295 13.078 1.00 98.75 116 CYS A O 1
ATOM 894 N N . GLY A 1 117 ? -6.016 7.361 15.272 1.00 98.19 117 GLY A N 1
ATOM 895 C CA . GLY A 1 117 ? -7.183 6.569 15.655 1.00 98.19 117 GLY A CA 1
ATOM 896 C C . GLY A 1 117 ? -6.995 5.864 16.999 1.00 98.19 117 GLY A C 1
ATOM 897 O O . GLY A 1 117 ? -6.089 6.220 17.759 1.00 98.19 117 GLY A O 1
ATOM 898 N N . PRO A 1 118 ? -7.829 4.856 17.316 1.00 98.12 118 PRO A N 1
ATOM 899 C CA . PRO A 1 118 ? -7.723 4.111 18.566 1.00 98.12 118 PRO A CA 1
ATOM 900 C C . PRO A 1 118 ? -6.318 3.529 18.777 1.00 98.12 118 PRO A C 1
ATOM 902 O O . PRO A 1 118 ? -5.810 2.793 17.930 1.00 98.12 118 PRO A O 1
ATOM 905 N N . ALA A 1 119 ? -5.710 3.819 19.933 1.00 97.62 119 ALA A N 1
ATOM 906 C CA . ALA A 1 119 ? -4.309 3.489 20.225 1.00 97.62 119 ALA A CA 1
ATOM 907 C C . ALA A 1 119 ? -3.980 1.993 20.077 1.00 97.62 119 ALA A C 1
ATOM 909 O O . ALA A 1 119 ? -2.897 1.642 19.617 1.00 97.62 119 ALA A O 1
ATOM 910 N N . GLU A 1 120 ? -4.923 1.113 20.427 1.00 97.69 120 GLU A N 1
ATOM 911 C CA . GLU A 1 120 ? -4.795 -0.338 20.241 1.00 97.69 120 GLU A CA 1
ATOM 912 C C . GLU A 1 120 ? -4.582 -0.712 18.766 1.00 97.69 120 GLU A C 1
ATOM 914 O O . GLU A 1 120 ? -3.705 -1.513 18.447 1.00 97.69 120 GLU A O 1
ATOM 919 N N . ILE A 1 121 ? -5.345 -0.091 17.862 1.00 98.62 121 ILE A N 1
ATOM 920 C CA . ILE A 1 121 ? -5.276 -0.355 16.422 1.00 98.62 121 ILE A CA 1
ATOM 921 C C . ILE A 1 121 ? -3.991 0.238 15.840 1.00 98.62 121 ILE A C 1
ATOM 923 O O . ILE A 1 121 ? -3.291 -0.456 15.105 1.00 98.62 121 ILE A O 1
ATOM 927 N N . CYS A 1 122 ? -3.657 1.488 16.186 1.00 98.69 122 CYS A N 1
ATOM 928 C CA . CYS A 1 122 ? -2.429 2.135 15.715 1.00 98.69 122 CYS A CA 1
ATOM 929 C C . CYS A 1 122 ? -1.189 1.332 16.117 1.00 98.69 122 CYS A C 1
ATOM 931 O O . CYS A 1 122 ? -0.363 1.023 15.265 1.00 98.69 122 CYS A O 1
ATOM 933 N N . LYS A 1 123 ? -1.109 0.902 17.382 1.00 98.56 123 LYS A N 1
ATOM 934 C CA . LYS A 1 123 ? 0.004 0.090 17.878 1.00 98.56 123 LYS A CA 1
ATOM 935 C C . LYS A 1 123 ? 0.106 -1.258 17.158 1.00 98.56 123 LYS A C 1
ATOM 937 O O . LYS A 1 123 ? 1.196 -1.661 16.766 1.00 98.56 123 LYS A O 1
ATOM 942 N N . ALA A 1 124 ? -1.017 -1.946 16.948 1.00 98.62 124 ALA A N 1
ATOM 943 C CA . ALA A 1 124 ? -1.014 -3.216 16.224 1.00 98.62 124 ALA A CA 1
ATOM 944 C C . ALA A 1 124 ? -0.538 -3.055 14.768 1.00 98.62 124 ALA A C 1
ATOM 946 O O . ALA A 1 124 ? 0.140 -3.932 14.234 1.00 98.62 124 ALA A O 1
ATOM 947 N N . LEU A 1 125 ? -0.866 -1.932 14.124 1.00 98.81 125 LEU A N 1
ATOM 948 C CA . LEU A 1 125 ? -0.404 -1.623 12.771 1.00 98.81 125 LEU A CA 1
ATOM 949 C C . LEU A 1 125 ? 1.067 -1.197 12.736 1.00 98.81 125 LEU A C 1
ATOM 951 O O . LEU A 1 125 ? 1.771 -1.612 11.822 1.00 98.81 125 LEU A O 1
ATOM 955 N N . GLU A 1 126 ? 1.551 -0.439 13.721 1.00 98.62 126 GLU A N 1
ATOM 956 C CA . GLU A 1 126 ? 2.984 -0.150 13.885 1.00 98.62 126 GLU A CA 1
ATOM 957 C C . GLU A 1 126 ? 3.802 -1.441 14.012 1.00 98.62 126 GLU A C 1
ATOM 959 O O . GLU A 1 126 ? 4.814 -1.603 13.333 1.00 98.62 126 GLU A O 1
ATOM 964 N N . GLU A 1 127 ? 3.335 -2.400 14.817 1.00 98.56 127 GLU A N 1
ATOM 965 C CA . GLU A 1 127 ? 3.969 -3.717 14.949 1.00 98.56 127 GLU A CA 1
ATOM 966 C C . GLU A 1 127 ? 3.896 -4.516 13.636 1.00 98.56 127 GLU A C 1
ATOM 968 O O . GLU A 1 127 ? 4.887 -5.120 13.215 1.00 98.56 127 GLU A O 1
ATOM 973 N N . ALA A 1 128 ? 2.752 -4.498 12.946 1.00 98.69 128 ALA A N 1
ATOM 974 C CA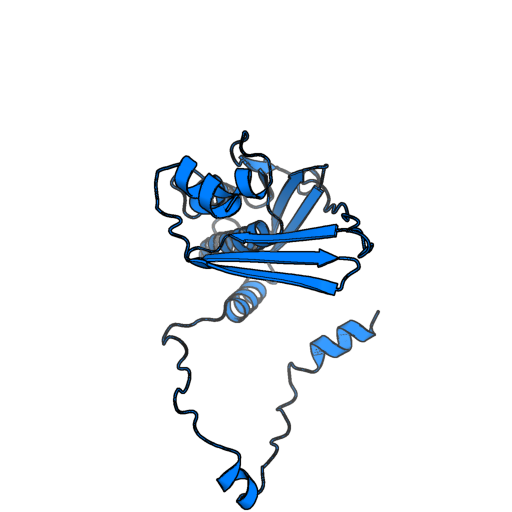 . ALA A 1 128 ? 2.579 -5.209 11.682 1.00 98.69 128 ALA A CA 1
ATOM 975 C C . ALA A 1 128 ? 3.460 -4.640 10.552 1.00 98.69 128 ALA A C 1
ATOM 977 O O . ALA A 1 128 ? 4.007 -5.417 9.768 1.00 98.69 128 ALA A O 1
ATOM 978 N N . TYR A 1 129 ? 3.629 -3.317 10.487 1.00 98.50 129 TYR A N 1
ATOM 979 C CA . TYR A 1 129 ? 4.495 -2.602 9.541 1.00 98.50 129 TYR A CA 1
ATOM 980 C C . TYR A 1 129 ? 5.885 -2.333 10.131 1.00 98.50 129 TYR A C 1
ATOM 982 O O . TYR A 1 129 ? 6.417 -1.225 10.071 1.00 98.50 129 TYR A O 1
ATOM 990 N N . SER A 1 130 ? 6.512 -3.381 10.657 1.00 97.88 130 SER A N 1
ATOM 991 C CA . SER A 1 130 ? 7.880 -3.336 11.168 1.00 97.88 130 SER A CA 1
ATOM 992 C C . SER A 1 130 ? 8.740 -4.466 10.596 1.00 97.88 130 SER A C 1
ATOM 994 O O . SER A 1 130 ? 8.250 -5.387 9.936 1.00 97.88 130 SER A O 1
ATOM 996 N N . VAL A 1 131 ? 10.051 -4.404 10.835 1.00 96.44 131 VAL A N 1
ATOM 997 C CA . VAL A 1 131 ? 10.959 -5.518 10.525 1.00 96.44 131 VAL A CA 1
ATOM 998 C C . VAL A 1 131 ? 10.591 -6.715 11.406 1.00 96.44 131 VAL A C 1
ATOM 1000 O O . VAL A 1 131 ? 10.587 -6.607 12.629 1.00 96.44 131 VAL A O 1
ATOM 1003 N N . GLY A 1 132 ? 10.287 -7.853 10.779 1.00 97.38 132 GLY A N 1
ATOM 1004 C CA . GLY A 1 132 ? 9.730 -9.045 11.430 1.00 97.38 132 GLY A CA 1
ATOM 1005 C C . GLY A 1 132 ? 8.205 -9.029 11.613 1.00 97.38 132 GLY A C 1
ATOM 1006 O O . GLY A 1 132 ? 7.648 -10.015 12.096 1.00 97.38 132 GLY A O 1
ATOM 1007 N N . GLY A 1 133 ? 7.530 -7.941 11.229 1.00 98.12 133 GLY A N 1
ATOM 1008 C CA . GLY A 1 133 ? 6.074 -7.828 11.222 1.00 98.12 133 GLY A CA 1
ATOM 1009 C C . GLY A 1 133 ? 5.420 -8.482 10.001 1.00 98.12 133 GLY A C 1
ATOM 1010 O O . GLY A 1 133 ? 6.081 -8.904 9.051 1.00 98.12 133 GLY A O 1
ATOM 1011 N N . MET A 1 134 ? 4.086 -8.538 10.009 1.00 98.25 134 MET A N 1
ATOM 1012 C CA . MET A 1 134 ? 3.284 -9.137 8.931 1.00 98.25 134 MET A CA 1
ATOM 1013 C C . MET A 1 134 ? 3.549 -8.511 7.549 1.00 98.25 134 MET A C 1
ATOM 1015 O O . MET A 1 134 ? 3.501 -9.220 6.547 1.00 98.25 134 MET A O 1
ATOM 1019 N N . TYR A 1 135 ? 3.845 -7.209 7.505 1.00 98.50 135 TYR A N 1
ATOM 1020 C CA . TYR A 1 135 ? 4.107 -6.433 6.288 1.00 98.50 135 TYR A CA 1
ATOM 1021 C C . TYR A 1 135 ? 5.593 -6.052 6.154 1.00 98.50 135 TYR A C 1
ATOM 1023 O O . TYR A 1 135 ? 5.941 -5.004 5.609 1.00 98.50 135 TYR A O 1
ATOM 1031 N N . GLU A 1 136 ? 6.504 -6.890 6.667 1.00 98.38 136 GLU A N 1
ATOM 1032 C CA . GLU A 1 136 ? 7.955 -6.661 6.579 1.00 98.38 136 GLU A CA 1
ATOM 1033 C C . GLU A 1 136 ? 8.430 -6.470 5.129 1.00 98.38 136 GLU A C 1
ATOM 1035 O O . GLU A 1 136 ? 9.337 -5.675 4.864 1.00 98.38 136 GLU A O 1
ATOM 1040 N N . PHE A 1 137 ? 7.828 -7.193 4.180 1.00 97.94 137 PHE A N 1
ATOM 1041 C CA . PHE A 1 137 ? 8.183 -7.076 2.769 1.00 97.94 137 PHE A CA 1
ATOM 1042 C C . PHE A 1 137 ? 7.931 -5.660 2.244 1.00 97.94 137 PHE A C 1
ATOM 1044 O O . PHE A 1 137 ? 8.811 -5.083 1.603 1.00 97.94 137 PHE A O 1
ATOM 1051 N N . GLU A 1 138 ? 6.775 -5.074 2.556 1.00 97.88 138 GLU A N 1
ATOM 1052 C CA . GLU A 1 138 ? 6.454 -3.685 2.235 1.00 97.88 138 GLU A CA 1
ATOM 1053 C C . GLU A 1 138 ? 7.447 -2.735 2.905 1.00 97.88 138 GLU A C 1
ATOM 1055 O O . GLU A 1 138 ? 8.048 -1.912 2.221 1.00 97.88 138 GLU A O 1
ATOM 1060 N N . VAL A 1 139 ? 7.698 -2.896 4.207 1.00 97.81 139 VAL A N 1
ATOM 1061 C CA . VAL A 1 139 ? 8.629 -2.045 4.976 1.00 97.81 139 VAL A CA 1
ATOM 1062 C C . VAL A 1 139 ? 10.027 -2.015 4.347 1.00 97.81 139 VAL A C 1
ATOM 1064 O O . VAL A 1 139 ? 10.651 -0.957 4.270 1.00 97.81 139 VAL A O 1
ATOM 1067 N N . LYS A 1 140 ? 10.522 -3.157 3.855 1.00 97.00 140 LYS A N 1
ATOM 1068 C CA . LYS A 1 140 ? 11.834 -3.252 3.191 1.00 97.00 140 LYS A CA 1
ATOM 1069 C C . LYS A 1 140 ? 11.823 -2.752 1.747 1.00 97.00 140 LYS A C 1
ATOM 1071 O O . LYS A 1 140 ? 12.836 -2.249 1.262 1.00 97.00 140 LYS A O 1
ATOM 1076 N N . SER A 1 141 ? 10.706 -2.908 1.045 1.00 96.75 141 SER A N 1
ATOM 1077 C CA . SER A 1 141 ? 10.612 -2.586 -0.382 1.00 96.75 141 SER A CA 1
ATOM 1078 C C . SER A 1 141 ? 10.317 -1.110 -0.624 1.00 96.75 141 SER A C 1
ATOM 1080 O O . SER A 1 141 ? 10.889 -0.507 -1.533 1.00 96.75 141 SER A O 1
ATOM 1082 N N . MET A 1 142 ? 9.451 -0.514 0.196 1.00 96.38 142 MET A N 1
ATOM 1083 C CA . MET A 1 142 ? 8.883 0.808 -0.047 1.00 96.38 142 MET A CA 1
ATOM 1084 C C . MET A 1 142 ? 9.884 1.957 -0.154 1.00 96.38 142 MET A C 1
ATOM 1086 O O . MET A 1 142 ? 9.691 2.782 -1.045 1.00 96.38 142 MET A O 1
ATOM 1090 N N . PRO A 1 143 ? 10.987 2.003 0.614 1.00 94.06 143 PRO A N 1
ATOM 1091 C CA . PRO A 1 143 ? 12.024 3.007 0.399 1.00 94.06 143 PRO A CA 1
ATOM 1092 C C . PRO A 1 143 ? 12.574 3.021 -1.029 1.00 94.06 143 PRO A C 1
ATOM 1094 O O . PRO A 1 143 ? 12.720 4.080 -1.631 1.00 94.06 143 PRO A O 1
ATOM 1097 N N . ASN A 1 144 ? 12.814 1.844 -1.611 1.00 93.25 144 ASN A N 1
ATOM 1098 C CA . ASN A 1 144 ? 13.310 1.726 -2.981 1.00 93.25 144 ASN A CA 1
ATOM 1099 C C . ASN A 1 144 ? 12.239 2.152 -3.991 1.00 93.25 144 ASN A C 1
ATOM 1101 O O . ASN A 1 144 ? 12.518 2.926 -4.903 1.00 93.25 144 ASN A O 1
ATOM 1105 N N . VAL A 1 145 ? 11.001 1.684 -3.800 1.00 92.94 145 VAL A N 1
ATOM 1106 C CA . VAL A 1 145 ? 9.862 2.006 -4.677 1.00 92.94 145 VAL A CA 1
ATOM 1107 C C . VAL A 1 145 ? 9.536 3.505 -4.647 1.00 92.94 145 VAL A C 1
ATOM 1109 O O . VAL A 1 145 ? 9.208 4.085 -5.677 1.00 92.94 145 VAL A O 1
ATOM 1112 N N . CYS A 1 146 ? 9.656 4.144 -3.482 1.00 91.75 146 CYS A N 1
ATOM 1113 C CA . CYS A 1 146 ? 9.382 5.566 -3.279 1.00 91.75 146 CYS A CA 1
ATOM 1114 C C . CYS A 1 146 ? 10.560 6.478 -3.691 1.00 91.75 146 CYS A C 1
ATOM 1116 O O . CYS A 1 146 ? 10.450 7.700 -3.580 1.00 91.75 146 CYS A O 1
ATOM 1118 N N . GLY A 1 147 ? 11.683 5.917 -4.161 1.00 90.38 147 GLY A N 1
ATOM 1119 C CA . GLY A 1 147 ? 12.864 6.690 -4.561 1.00 90.38 147 GLY A CA 1
ATOM 1120 C C . GLY A 1 147 ? 13.655 7.290 -3.393 1.00 90.38 147 GLY A C 1
ATOM 1121 O O . GLY A 1 147 ? 14.353 8.281 -3.583 1.00 90.38 147 GLY A O 1
ATOM 1122 N N . THR A 1 148 ? 13.546 6.703 -2.200 1.00 92.00 148 THR A N 1
ATOM 1123 C CA . THR A 1 148 ? 14.278 7.079 -0.977 1.00 92.00 148 THR A CA 1
ATOM 1124 C C . THR A 1 148 ? 15.035 5.873 -0.388 1.00 92.00 148 THR A C 1
ATOM 1126 O O . THR A 1 148 ? 14.830 5.543 0.784 1.00 92.00 148 THR A O 1
ATOM 1129 N N . PRO A 1 149 ? 15.855 5.140 -1.170 1.00 93.00 149 PRO A N 1
ATOM 1130 C CA . PRO A 1 149 ? 16.497 3.891 -0.733 1.00 93.00 149 PRO A CA 1
ATOM 1131 C C . PRO A 1 149 ? 17.418 4.055 0.489 1.00 93.00 149 PRO A C 1
ATOM 1133 O O . PRO A 1 149 ? 17.693 3.090 1.198 1.00 93.00 149 PRO A O 1
ATOM 1136 N N . GLU A 1 150 ? 17.893 5.270 0.752 1.00 93.50 150 GLU A N 1
ATOM 1137 C CA . GLU A 1 150 ? 18.725 5.628 1.901 1.00 93.50 150 GLU A CA 1
ATOM 1138 C C . GLU A 1 150 ? 17.947 5.805 3.216 1.00 93.50 150 GLU A C 1
ATOM 1140 O O . GLU A 1 150 ? 18.556 5.946 4.277 1.00 93.50 150 GLU A O 1
ATOM 1145 N N . GLN A 1 151 ? 16.613 5.799 3.169 1.00 92.12 151 GLN A N 1
ATOM 1146 C CA . GLN A 1 151 ? 15.749 6.028 4.326 1.00 92.12 151 GLN A CA 1
ATOM 1147 C C . GLN A 1 151 ? 15.001 4.751 4.697 1.00 92.12 151 GLN A C 1
ATOM 1149 O O . GLN A 1 151 ? 14.374 4.118 3.857 1.00 92.12 151 GLN A O 1
ATOM 1154 N N . ALA A 1 152 ? 15.010 4.379 5.976 1.00 95.06 152 ALA A N 1
ATOM 1155 C CA . ALA A 1 152 ? 14.126 3.318 6.445 1.00 95.06 152 ALA A CA 1
ATOM 1156 C C . ALA A 1 152 ? 12.661 3.775 6.363 1.00 95.06 152 ALA A C 1
ATOM 1158 O O . ALA A 1 152 ? 12.356 4.930 6.677 1.00 95.06 152 ALA A O 1
ATOM 1159 N N . PHE A 1 153 ? 11.762 2.860 5.992 1.00 97.44 153 PHE A N 1
ATOM 1160 C CA . PHE A 1 153 ? 10.326 3.112 6.055 1.00 97.44 153 PHE A CA 1
ATOM 1161 C C . PHE A 1 153 ? 9.908 3.346 7.508 1.00 97.44 153 PHE A C 1
ATOM 1163 O O . PHE A 1 153 ? 10.264 2.557 8.388 1.00 97.44 153 PHE A O 1
ATOM 1170 N N . ARG A 1 154 ? 9.179 4.432 7.768 1.00 97.12 154 ARG A N 1
ATOM 1171 C CA . ARG A 1 154 ? 8.744 4.801 9.121 1.00 97.12 154 ARG A CA 1
ATOM 1172 C C . ARG A 1 154 ? 7.251 4.596 9.297 1.00 97.12 154 ARG A C 1
ATOM 1174 O O . ARG A 1 154 ? 6.475 4.861 8.384 1.00 97.12 154 ARG A O 1
ATOM 1181 N N . VAL A 1 155 ? 6.865 4.184 10.498 1.00 98.38 155 VAL A N 1
ATOM 1182 C CA . VAL A 1 155 ? 5.471 4.183 10.936 1.00 98.38 155 VAL A CA 1
ATOM 1183 C C . VAL A 1 155 ? 5.379 5.012 12.202 1.00 98.38 155 VAL A C 1
ATOM 1185 O O . VAL A 1 155 ? 6.188 4.827 13.111 1.00 98.38 155 VAL A O 1
ATOM 1188 N N . THR A 1 156 ? 4.445 5.953 12.239 1.00 97.94 156 THR A N 1
ATOM 1189 C CA . THR A 1 156 ? 4.221 6.823 13.395 1.00 97.94 156 THR A CA 1
ATOM 1190 C C . THR A 1 156 ? 2.729 6.980 13.655 1.00 97.94 156 THR A C 1
ATOM 1192 O O . THR A 1 156 ? 1.920 6.908 12.731 1.00 97.94 156 THR A O 1
ATOM 1195 N N . ALA A 1 157 ? 2.354 7.219 14.908 1.00 98.12 157 ALA A N 1
ATOM 1196 C CA . ALA A 1 157 ? 1.007 7.625 15.280 1.00 98.12 157 ALA A CA 1
ATOM 1197 C C . ALA A 1 157 ? 0.978 9.094 15.725 1.00 98.12 157 ALA A C 1
ATOM 1199 O O . ALA A 1 157 ? 1.848 9.541 16.475 1.00 98.12 157 ALA A O 1
ATOM 1200 N N . VAL A 1 158 ? -0.045 9.827 15.288 1.00 98.19 158 VAL A N 1
ATOM 1201 C CA . VAL A 1 158 ? -0.346 11.204 15.711 1.00 98.19 158 VAL A CA 1
ATOM 1202 C C . VAL A 1 158 ? -1.636 11.240 16.532 1.00 98.19 158 VAL A C 1
ATOM 1204 O O . VAL A 1 158 ? -2.476 10.339 16.425 1.00 98.19 158 VAL A O 1
ATOM 1207 N N . ALA A 1 159 ? -1.790 12.256 17.383 1.00 96.44 159 ALA A N 1
ATOM 1208 C CA . ALA A 1 159 ? -2.888 12.306 18.346 1.00 96.44 159 ALA A CA 1
ATOM 1209 C C . ALA A 1 159 ? -4.197 12.801 17.717 1.00 96.44 159 ALA A C 1
ATOM 1211 O O . ALA A 1 159 ? -5.264 12.297 18.069 1.00 96.44 159 ALA A O 1
ATOM 1212 N N . ASP A 1 160 ? -4.111 13.755 16.788 1.00 96.88 160 ASP A N 1
ATOM 1213 C CA . ASP A 1 160 ? -5.260 14.364 16.124 1.00 96.88 160 ASP A CA 1
ATOM 1214 C C . ASP A 1 160 ? -5.205 14.195 14.589 1.00 96.88 160 ASP A C 1
ATOM 1216 O O . ASP A 1 160 ? -4.139 14.344 13.984 1.00 96.88 160 ASP A O 1
ATOM 1220 N N . PRO A 1 161 ? -6.340 13.929 13.909 1.00 95.81 161 PRO A N 1
ATOM 1221 C CA . PRO A 1 161 ? -6.374 13.800 12.451 1.00 95.81 161 PRO A CA 1
ATOM 1222 C C . PRO A 1 161 ? -5.891 15.037 11.678 1.00 95.81 161 PRO A C 1
ATOM 1224 O O . PRO A 1 161 ? -5.516 14.905 10.511 1.00 95.81 161 PRO A O 1
ATOM 1227 N N . SER A 1 162 ? -5.910 16.226 12.291 1.00 96.62 162 SER A N 1
ATOM 1228 C CA . SER A 1 162 ? -5.380 17.467 11.709 1.00 96.62 162 SER A CA 1
ATOM 1229 C C . SER A 1 162 ? -3.851 17.517 11.653 1.00 96.62 162 SER A C 1
ATOM 1231 O O . SER A 1 162 ? -3.303 18.317 10.897 1.00 96.62 162 SER A O 1
ATOM 1233 N N . GLU A 1 163 ? -3.159 16.648 12.395 1.00 97.44 163 GLU A N 1
ATOM 1234 C CA . GLU A 1 163 ? -1.702 16.493 12.322 1.00 97.44 163 GLU A CA 1
ATOM 1235 C C . GLU A 1 163 ? -1.270 15.657 11.106 1.00 97.44 163 GLU A C 1
ATOM 1237 O O . GLU A 1 163 ? -0.123 15.748 10.669 1.00 97.44 163 GLU A O 1
ATOM 1242 N N . LEU A 1 164 ? -2.182 14.861 10.532 1.00 97.88 164 LEU A N 1
ATOM 1243 C CA . LEU A 1 164 ? -1.915 14.109 9.309 1.00 97.88 164 LEU A CA 1
ATOM 1244 C C . LEU A 1 164 ? -1.845 15.071 8.107 1.00 97.88 164 LEU A C 1
ATOM 1246 O O . LEU A 1 164 ? -2.824 15.781 7.855 1.00 97.88 164 LEU A O 1
ATOM 1250 N N . PRO A 1 165 ? -0.764 15.052 7.298 1.00 96.06 165 PRO A N 1
ATOM 1251 C CA . PRO A 1 165 ? -0.634 15.919 6.133 1.00 96.06 165 PRO A CA 1
ATOM 1252 C C . PRO A 1 165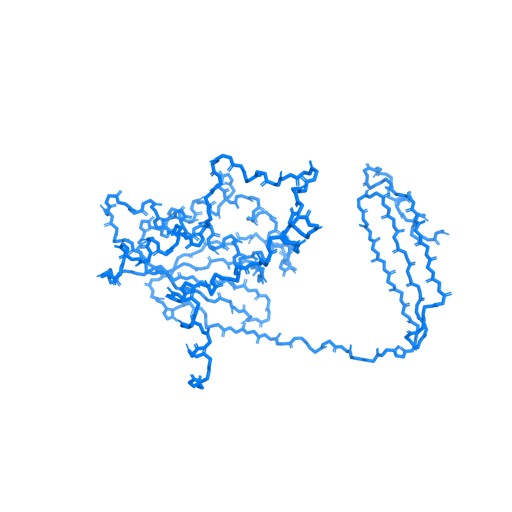 ? -1.827 15.798 5.185 1.00 96.06 165 PRO A C 1
ATOM 1254 O O . PRO A 1 165 ? -2.319 14.697 4.919 1.00 96.06 165 PRO A O 1
ATOM 1257 N N . GLU A 1 166 ? -2.280 16.924 4.636 1.00 95.25 166 GLU A N 1
ATOM 1258 C CA . GLU A 1 166 ? -3.374 16.924 3.668 1.00 95.25 166 GLU A CA 1
ATOM 1259 C C . GLU A 1 166 ? -3.034 16.088 2.431 1.00 95.25 166 GLU A C 1
ATOM 1261 O O . GLU A 1 166 ? -1.883 16.003 2.000 1.00 95.25 166 GLU A O 1
ATOM 1266 N N . HIS A 1 167 ? -4.058 15.480 1.828 1.00 95.94 167 HIS A N 1
ATOM 1267 C CA . HIS A 1 167 ? -3.885 14.772 0.567 1.00 95.94 167 HIS A CA 1
ATOM 1268 C C . HIS A 1 167 ? -3.371 15.736 -0.506 1.00 95.94 167 HIS A C 1
ATOM 1270 O O . HIS A 1 167 ? -4.045 16.704 -0.864 1.00 95.94 167 HIS A O 1
ATOM 1276 N N . ARG A 1 168 ? -2.219 15.415 -1.090 1.00 94.94 168 ARG A N 1
ATOM 1277 C CA . ARG A 1 168 ? -1.593 16.217 -2.135 1.00 94.94 168 ARG A CA 1
ATOM 1278 C C . ARG A 1 168 ? -0.942 15.316 -3.168 1.00 94.94 168 ARG A C 1
ATOM 1280 O O . ARG A 1 168 ? -0.097 14.489 -2.837 1.00 94.94 168 ARG A O 1
ATOM 1287 N N . ASP A 1 169 ? -1.309 15.536 -4.421 1.00 91.00 169 ASP A N 1
ATOM 1288 C CA . ASP A 1 169 ? -0.629 14.980 -5.583 1.00 91.00 169 ASP A CA 1
ATOM 1289 C C . ASP A 1 169 ? 0.024 16.110 -6.370 1.00 91.00 169 ASP A C 1
ATOM 1291 O O . ASP A 1 169 ? -0.564 17.179 -6.542 1.00 91.00 169 ASP A O 1
ATOM 1295 N N . THR A 1 170 ? 1.227 15.855 -6.878 1.00 86.00 170 THR A N 1
ATOM 1296 C CA . THR A 1 170 ? 1.884 16.728 -7.850 1.00 86.00 170 THR A CA 1
ATOM 1297 C C . THR A 1 170 ? 1.849 16.028 -9.205 1.00 86.00 170 THR A C 1
ATOM 1299 O O . THR A 1 170 ? 2.631 15.094 -9.417 1.00 86.00 170 THR A O 1
ATOM 1302 N N . PRO A 1 171 ? 0.950 16.433 -10.123 1.00 82.88 171 PRO A N 1
ATOM 1303 C CA . PRO A 1 171 ? 0.889 15.854 -11.455 1.00 82.88 171 PRO A CA 1
ATOM 1304 C C . PRO A 1 171 ? 2.241 15.990 -12.148 1.00 82.88 171 PRO A C 1
ATOM 1306 O O . PRO A 1 171 ? 2.807 17.081 -12.213 1.00 82.88 171 PRO A O 1
ATOM 1309 N N . GLN A 1 172 ? 2.749 14.885 -12.681 1.00 80.56 172 GLN A N 1
ATOM 1310 C CA . GLN A 1 172 ? 3.910 14.922 -13.557 1.00 80.56 172 GLN A CA 1
ATOM 1311 C C . GLN A 1 172 ? 3.419 15.128 -14.985 1.00 80.56 172 GLN A C 1
ATOM 1313 O O . GLN A 1 172 ? 2.609 14.350 -15.492 1.00 80.56 172 GLN A O 1
ATOM 1318 N N . VAL A 1 173 ? 3.889 16.192 -15.635 1.00 83.25 173 VAL A N 1
ATOM 1319 C CA . VAL A 1 173 ? 3.619 16.403 -17.057 1.00 83.25 173 VAL A CA 1
ATOM 1320 C C . VAL A 1 173 ? 4.525 15.460 -17.838 1.00 83.25 173 VAL A C 1
ATOM 1322 O O . VAL A 1 173 ? 5.714 15.719 -18.009 1.00 83.25 173 VAL A O 1
ATOM 1325 N N . CYS A 1 174 ? 3.969 14.346 -18.305 1.00 79.50 174 CYS A N 1
ATOM 1326 C CA . CYS A 1 174 ? 4.657 13.489 -19.260 1.00 79.50 174 CYS A CA 1
ATOM 1327 C C . CYS A 1 174 ? 4.680 14.189 -20.624 1.00 79.50 174 CYS A C 1
ATOM 1329 O O . CYS A 1 174 ? 3.635 14.597 -21.133 1.00 79.50 174 CYS A O 1
ATOM 1331 N N . GLY A 1 175 ? 5.869 14.337 -21.213 1.00 78.19 175 GLY A N 1
ATOM 1332 C CA . GLY A 1 175 ? 6.006 14.898 -22.554 1.00 78.19 175 GLY A CA 1
ATOM 1333 C C . GLY A 1 175 ? 5.217 14.077 -23.577 1.00 78.19 175 GLY A C 1
ATOM 1334 O O . GLY A 1 175 ? 5.269 12.849 -23.566 1.00 78.19 175 GLY A O 1
ATOM 1335 N N . THR A 1 176 ? 4.486 14.756 -24.459 1.00 80.69 176 THR A N 1
ATOM 1336 C CA . THR A 1 176 ? 3.748 14.136 -25.573 1.00 80.69 176 THR A CA 1
ATOM 1337 C C . THR A 1 176 ? 4.520 14.184 -26.891 1.00 80.69 176 THR A C 1
ATOM 1339 O O . THR A 1 176 ? 4.025 13.698 -27.907 1.00 80.69 176 THR A O 1
ATOM 1342 N N . ASP A 1 177 ? 5.719 14.777 -26.890 1.00 84.88 177 ASP A N 1
ATOM 1343 C CA . ASP A 1 177 ? 6.551 14.886 -28.081 1.00 84.88 177 ASP A CA 1
ATOM 1344 C C . ASP A 1 177 ? 7.099 13.509 -28.468 1.00 84.88 177 ASP A C 1
ATOM 1346 O O . ASP A 1 177 ? 7.873 12.879 -27.745 1.00 84.88 177 ASP A O 1
ATOM 1350 N N . ALA A 1 178 ? 6.638 13.030 -29.618 1.00 84.75 178 ALA A N 1
ATOM 1351 C CA . ALA A 1 178 ? 7.014 11.747 -30.182 1.00 84.75 178 ALA A CA 1
ATOM 1352 C C . ALA A 1 178 ? 8.129 11.870 -3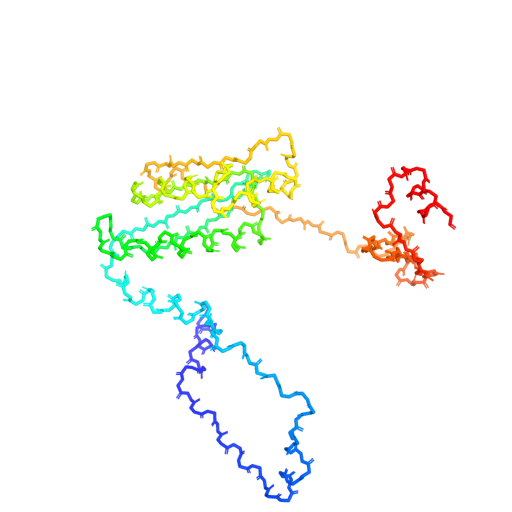1.240 1.00 84.75 178 ALA A C 1
ATOM 1354 O O . ALA A 1 178 ? 8.522 10.856 -31.831 1.00 84.75 178 ALA A O 1
ATOM 1355 N N . ASN A 1 179 ? 8.634 13.082 -31.480 1.00 89.62 179 ASN A N 1
ATOM 1356 C CA . ASN A 1 179 ? 9.683 13.346 -32.456 1.00 89.62 179 ASN A CA 1
ATOM 1357 C C . ASN A 1 179 ? 11.064 12.919 -31.943 1.00 89.62 179 ASN A C 1
ATOM 1359 O O . ASN A 1 179 ? 11.298 12.733 -30.746 1.00 89.62 179 ASN A O 1
ATOM 1363 N N . GLY A 1 180 ? 12.001 12.780 -32.875 1.00 93.00 180 GLY A N 1
ATOM 1364 C CA . GLY A 1 180 ? 13.379 12.411 -32.587 1.00 93.00 180 GLY A CA 1
ATOM 1365 C C . GLY A 1 180 ? 13.579 10.908 -32.410 1.00 93.00 180 GLY A C 1
ATOM 1366 O O . GLY A 1 180 ? 12.732 10.088 -32.771 1.00 93.00 180 GLY A O 1
ATOM 1367 N N . TYR A 1 181 ? 14.748 10.550 -31.880 1.00 95.00 181 TYR A N 1
ATOM 1368 C CA . TYR A 1 181 ? 15.168 9.165 -31.680 1.00 95.00 181 TYR A CA 1
ATOM 1369 C C . TYR A 1 181 ? 14.922 8.744 -30.233 1.00 95.00 181 TYR A C 1
ATOM 1371 O O . TYR A 1 181 ? 15.424 9.375 -29.303 1.00 95.00 181 TYR A O 1
ATOM 1379 N N . ARG A 1 182 ? 14.160 7.668 -30.044 1.00 93.00 182 ARG A N 1
ATOM 1380 C CA . ARG A 1 182 ? 13.797 7.110 -28.738 1.00 93.00 182 ARG A CA 1
ATOM 1381 C C . ARG A 1 182 ? 14.157 5.629 -28.698 1.00 93.00 182 ARG A C 1
ATOM 1383 O O . ARG A 1 182 ? 14.018 4.928 -29.698 1.00 93.00 182 ARG A O 1
ATOM 1390 N N . LEU A 1 183 ? 14.610 5.160 -27.541 1.00 91.81 183 LEU A N 1
ATOM 1391 C CA . LEU A 1 183 ? 14.980 3.768 -27.301 1.00 91.81 183 LEU A CA 1
ATOM 1392 C C . LEU A 1 183 ? 14.208 3.265 -26.083 1.00 91.81 183 LEU A C 1
ATOM 1394 O O . LEU A 1 183 ? 14.244 3.898 -25.029 1.00 91.81 183 LEU A O 1
ATOM 1398 N N . ALA A 1 184 ? 13.492 2.159 -26.244 1.00 89.94 184 ALA A N 1
ATOM 1399 C CA . ALA A 1 184 ? 12.762 1.494 -25.176 1.00 89.94 184 ALA A CA 1
ATOM 1400 C C . ALA A 1 184 ? 13.410 0.139 -24.882 1.00 89.94 184 ALA A C 1
ATOM 1402 O O . ALA A 1 184 ? 13.724 -0.612 -25.809 1.00 89.94 184 ALA A O 1
ATOM 1403 N N . PHE A 1 185 ? 13.577 -0.157 -23.594 1.00 88.94 185 PHE A N 1
ATOM 1404 C CA . PHE A 1 185 ? 14.049 -1.442 -23.094 1.00 88.94 185 PHE A CA 1
ATOM 1405 C C . PHE A 1 185 ? 13.016 -2.023 -22.135 1.00 88.94 185 PHE A C 1
ATOM 1407 O O . PHE A 1 185 ? 12.552 -1.326 -21.234 1.00 88.94 185 PHE A O 1
ATOM 1414 N N . ASP A 1 186 ? 12.704 -3.298 -22.315 1.00 91.88 186 ASP A N 1
ATOM 1415 C CA . ASP A 1 186 ? 12.038 -4.129 -21.318 1.00 91.88 186 ASP A CA 1
ATOM 1416 C C . ASP A 1 186 ? 13.038 -5.203 -20.882 1.00 91.88 186 ASP A C 1
ATOM 1418 O O . ASP A 1 186 ? 13.464 -6.031 -21.689 1.00 91.88 186 ASP A O 1
ATOM 1422 N N . LEU A 1 187 ? 13.486 -5.108 -19.629 1.00 89.94 187 LEU A N 1
ATOM 1423 C CA . LEU A 1 187 ? 14.461 -6.010 -19.018 1.00 89.94 187 LEU A CA 1
ATOM 1424 C C . LEU A 1 187 ? 13.699 -7.059 -18.204 1.00 89.94 187 LEU A C 1
ATOM 1426 O O . LEU A 1 187 ? 13.641 -7.001 -16.973 1.00 89.94 187 LEU A O 1
ATOM 1430 N N . GLY A 1 188 ? 13.056 -7.979 -18.917 1.00 87.94 188 GLY A N 1
ATOM 1431 C CA . GLY A 1 188 ? 12.260 -9.046 -18.331 1.00 87.94 188 GLY A CA 1
ATOM 1432 C C . GLY A 1 188 ? 13.114 -10.095 -17.620 1.00 87.94 188 GLY A C 1
ATOM 1433 O O . GLY A 1 188 ? 14.335 -10.112 -17.691 1.00 87.94 188 GLY A O 1
ATOM 1434 N N . LYS A 1 189 ? 12.469 -11.037 -16.927 1.00 89.38 189 LYS A N 1
ATOM 1435 C CA . LYS A 1 189 ? 13.192 -12.116 -16.228 1.00 89.38 189 LYS A CA 1
ATOM 1436 C C . LYS A 1 189 ? 13.937 -13.067 -17.184 1.00 89.38 189 LYS A C 1
ATOM 1438 O O . LYS A 1 189 ? 14.932 -13.657 -16.776 1.00 89.38 189 LYS A O 1
ATOM 1443 N N . SER A 1 190 ? 13.409 -13.275 -18.390 1.00 91.44 190 SER A N 1
ATOM 1444 C CA . SER A 1 190 ? 13.874 -14.284 -19.358 1.00 91.44 190 SER A CA 1
ATOM 1445 C C . SER A 1 190 ? 14.511 -13.706 -20.617 1.00 91.44 190 SER A C 1
ATOM 1447 O O . SER A 1 190 ? 15.101 -14.449 -21.398 1.00 91.44 190 SER A O 1
ATOM 1449 N N . ASP A 1 191 ? 14.338 -12.412 -20.860 1.00 92.81 191 ASP A N 1
ATOM 1450 C CA . ASP A 1 191 ? 14.720 -11.771 -22.108 1.00 92.81 191 ASP A CA 1
ATOM 1451 C C . ASP A 1 191 ? 14.887 -10.258 -21.929 1.00 92.81 191 ASP A C 1
ATOM 1453 O O . ASP A 1 191 ? 14.444 -9.660 -20.947 1.00 92.81 191 ASP A O 1
ATOM 1457 N N . ILE A 1 192 ? 15.559 -9.658 -22.904 1.00 93.38 192 ILE A N 1
ATOM 1458 C CA . ILE A 1 192 ? 15.669 -8.222 -23.114 1.00 93.38 192 ILE A CA 1
ATOM 1459 C C . ILE A 1 192 ? 14.953 -7.912 -24.420 1.00 93.38 192 ILE A C 1
ATOM 1461 O O . ILE A 1 192 ? 15.344 -8.409 -25.481 1.00 93.38 192 ILE A O 1
ATOM 1465 N N . LYS A 1 193 ? 13.938 -7.051 -24.365 1.00 94.12 193 LYS A N 1
ATOM 1466 C CA . LYS A 1 193 ? 13.291 -6.504 -25.561 1.00 94.12 193 LYS A CA 1
ATOM 1467 C C . LYS A 1 193 ? 13.765 -5.078 -25.776 1.00 94.12 193 LYS A C 1
ATOM 1469 O O . LYS A 1 193 ? 13.666 -4.238 -24.884 1.00 94.12 193 LYS A O 1
ATOM 1474 N N . THR A 1 194 ? 14.250 -4.793 -26.977 1.00 93.69 194 THR A N 1
ATOM 1475 C CA . THR A 1 194 ? 14.722 -3.466 -27.375 1.00 93.69 194 THR A CA 1
ATOM 1476 C C . THR A 1 194 ? 13.925 -2.978 -28.570 1.00 93.69 194 THR A C 1
ATOM 1478 O O . THR A 1 194 ? 13.794 -3.690 -29.566 1.00 93.69 194 THR A O 1
ATOM 1481 N N . VAL A 1 195 ? 13.422 -1.747 -28.496 1.00 94.69 195 VAL A N 1
ATOM 1482 C CA . VAL A 1 195 ? 12.720 -1.081 -29.599 1.00 94.69 195 VAL A CA 1
ATOM 1483 C C . VAL A 1 195 ? 13.330 0.295 -29.819 1.00 94.69 195 VAL A C 1
ATOM 1485 O O . VAL A 1 195 ? 13.351 1.113 -28.901 1.00 94.69 195 VAL A O 1
ATOM 1488 N N . ALA A 1 196 ? 13.798 0.566 -31.037 1.00 95.06 196 ALA A N 1
ATOM 1489 C CA . ALA A 1 196 ? 14.194 1.909 -31.441 1.00 95.06 196 ALA A CA 1
ATOM 1490 C C . ALA A 1 196 ? 13.088 2.536 -32.288 1.00 95.06 196 ALA A C 1
ATOM 1492 O O . ALA A 1 196 ? 12.574 1.929 -33.233 1.00 95.06 196 ALA A O 1
ATOM 1493 N N . VAL A 1 197 ? 12.742 3.768 -31.945 1.00 94.88 197 VAL A N 1
ATOM 1494 C CA . VAL A 1 197 ? 11.684 4.548 -32.574 1.00 94.88 197 VAL A CA 1
ATOM 1495 C C . VAL A 1 197 ? 12.288 5.844 -33.097 1.00 94.88 197 VAL A C 1
ATOM 1497 O O . VAL A 1 197 ? 13.038 6.512 -32.384 1.00 94.88 197 VAL A O 1
ATOM 1500 N N . LYS A 1 198 ? 11.950 6.217 -34.329 1.00 96.62 198 LYS A N 1
ATOM 1501 C CA . LYS A 1 198 ? 12.259 7.522 -34.913 1.00 96.62 198 LYS A CA 1
ATOM 1502 C C . LYS A 1 198 ? 10.951 8.187 -35.311 1.00 96.62 198 LYS A C 1
ATOM 1504 O O . LYS A 1 198 ? 10.200 7.597 -36.075 1.00 96.62 198 LYS A O 1
ATOM 1509 N N . ASP A 1 199 ? 10.675 9.381 -34.793 1.00 94.38 199 ASP A N 1
ATOM 1510 C CA . ASP A 1 199 ? 9.481 10.161 -35.161 1.00 94.38 199 ASP A CA 1
ATOM 1511 C C . ASP A 1 199 ? 8.172 9.346 -35.059 1.00 94.38 199 ASP A C 1
ATOM 1513 O O . ASP A 1 199 ? 7.275 9.428 -35.890 1.00 94.38 199 ASP A O 1
ATOM 1517 N N . ASN A 1 200 ? 8.082 8.531 -34.002 1.00 90.62 200 ASN A N 1
ATOM 1518 C CA . ASN A 1 200 ? 6.972 7.615 -33.712 1.00 90.62 200 ASN A CA 1
ATOM 1519 C C . ASN A 1 200 ? 6.824 6.394 -34.632 1.00 90.62 200 ASN A C 1
ATOM 1521 O O . ASN A 1 200 ? 5.874 5.629 -34.472 1.00 90.62 200 ASN A O 1
ATOM 1525 N N . GLU A 1 201 ? 7.784 6.155 -35.519 1.00 94.56 201 GLU A N 1
ATOM 1526 C CA . GLU A 1 201 ? 7.879 4.935 -36.313 1.00 94.56 201 GLU A CA 1
ATOM 1527 C C . GLU A 1 201 ? 8.920 3.984 -35.719 1.00 94.56 201 GLU A C 1
ATOM 1529 O O . GLU A 1 201 ? 10.043 4.377 -35.394 1.00 94.56 201 GLU A O 1
ATOM 1534 N N . VAL A 1 202 ? 8.555 2.710 -35.565 1.00 95.94 202 VAL A N 1
ATOM 1535 C CA . VAL A 1 202 ? 9.493 1.671 -35.128 1.00 95.94 202 VAL A CA 1
ATOM 1536 C C . VAL A 1 202 ? 10.482 1.408 -36.259 1.00 95.94 202 VAL A C 1
ATOM 1538 O O . VAL A 1 202 ? 10.100 0.927 -37.322 1.00 95.94 202 VAL A O 1
ATOM 1541 N N . VAL A 1 203 ? 11.759 1.697 -36.016 1.00 97.12 203 VAL A N 1
ATOM 1542 C CA . VAL A 1 203 ? 12.846 1.471 -36.984 1.00 97.12 203 VAL A CA 1
ATOM 1543 C C . VAL A 1 203 ? 13.683 0.238 -36.648 1.00 97.12 203 VAL A C 1
ATOM 1545 O O . VAL A 1 203 ? 14.417 -0.259 -37.497 1.00 97.12 203 VAL A O 1
ATOM 1548 N N . TYR A 1 204 ? 13.571 -0.270 -35.419 1.00 95.31 204 TYR A N 1
ATOM 1549 C CA . TYR A 1 204 ? 14.237 -1.489 -34.973 1.00 95.31 204 TYR A CA 1
ATOM 1550 C C . TYR A 1 204 ? 13.472 -2.137 -33.819 1.00 95.31 204 TYR A C 1
ATOM 1552 O O . TYR A 1 204 ? 12.977 -1.441 -32.932 1.00 95.31 204 TYR A O 1
ATOM 1560 N N . SER A 1 205 ? 13.419 -3.467 -33.807 1.00 95.38 205 SER A N 1
ATOM 1561 C CA . SER A 1 205 ? 12.905 -4.257 -32.690 1.00 95.38 205 SER A CA 1
ATOM 1562 C C . SER A 1 205 ? 13.643 -5.594 -32.620 1.00 95.38 205 SER A C 1
ATOM 1564 O O . SER A 1 205 ? 13.804 -6.259 -33.644 1.00 95.38 205 SER A O 1
ATOM 1566 N N . LYS A 1 206 ? 14.112 -5.972 -31.427 1.00 93.75 206 LYS A N 1
ATOM 1567 C CA . LYS A 1 206 ? 14.782 -7.252 -31.154 1.00 93.75 206 LYS A CA 1
ATOM 1568 C C . LYS A 1 206 ? 14.409 -7.747 -29.762 1.00 93.75 206 LYS A C 1
ATOM 1570 O O . LYS A 1 206 ? 14.266 -6.951 -28.837 1.00 93.75 206 LYS A O 1
ATOM 1575 N N . GLU A 1 207 ? 14.304 -9.060 -29.633 1.00 94.31 207 GLU A N 1
ATOM 1576 C CA . GLU A 1 207 ? 14.179 -9.776 -28.367 1.00 94.31 207 GLU A CA 1
ATOM 1577 C C . GLU A 1 207 ? 15.380 -10.716 -28.236 1.00 94.31 207 GLU A C 1
ATOM 1579 O O . GLU A 1 207 ? 15.713 -11.438 -29.180 1.00 94.31 207 GLU A O 1
ATOM 1584 N N . THR A 1 208 ? 16.062 -10.656 -27.097 1.00 92.25 208 THR A N 1
ATOM 1585 C CA . THR A 1 208 ? 17.274 -11.430 -26.816 1.00 92.25 208 THR A CA 1
ATOM 1586 C C . THR A 1 208 ? 17.062 -12.200 -25.523 1.00 92.25 208 THR A C 1
ATOM 1588 O O . THR A 1 208 ? 16.745 -11.584 -24.513 1.00 92.25 208 THR A O 1
ATOM 1591 N N . GLU A 1 209 ? 17.250 -13.520 -25.526 1.00 94.00 209 GLU A N 1
ATOM 1592 C CA . GLU A 1 209 ? 17.211 -14.314 -24.289 1.00 94.00 209 GLU A CA 1
ATOM 1593 C C . GLU A 1 209 ? 18.218 -13.782 -23.264 1.00 94.00 209 GLU A C 1
ATOM 1595 O O . GLU A 1 209 ? 19.341 -13.418 -23.613 1.00 94.00 209 GLU A O 1
ATOM 1600 N N . TRP A 1 210 ? 17.826 -13.750 -21.993 1.00 94.38 210 TRP A N 1
ATOM 1601 C CA . TRP A 1 210 ? 18.631 -13.185 -20.920 1.00 94.38 210 TRP A CA 1
ATOM 1602 C C . TRP A 1 210 ? 18.507 -14.006 -19.640 1.00 94.38 210 TRP A C 1
ATOM 1604 O O . TRP A 1 210 ? 17.408 -14.307 -19.176 1.00 94.38 210 TRP A O 1
ATOM 1614 N N . ASP A 1 211 ? 19.652 -14.344 -19.048 1.00 94.94 211 ASP A N 1
ATOM 1615 C CA . ASP A 1 211 ? 19.721 -14.935 -17.717 1.00 94.94 211 ASP A CA 1
ATOM 1616 C C . ASP A 1 211 ? 19.967 -13.839 -16.673 1.00 94.94 211 ASP A C 1
ATOM 1618 O O . ASP A 1 211 ? 21.105 -13.450 -16.398 1.00 94.94 211 ASP A O 1
ATOM 1622 N N . VAL A 1 212 ? 18.887 -13.346 -16.065 1.00 92.00 212 VAL A N 1
ATOM 1623 C CA . VAL A 1 212 ? 18.959 -12.332 -14.999 1.00 92.00 212 VAL A CA 1
ATOM 1624 C C . VAL A 1 212 ? 19.667 -12.835 -13.733 1.00 92.00 212 VAL A C 1
ATOM 1626 O O . VAL A 1 212 ? 20.041 -12.032 -12.884 1.00 92.00 212 VAL A O 1
ATOM 1629 N N . THR A 1 213 ? 19.847 -14.152 -13.576 1.00 93.94 213 THR A N 1
ATOM 1630 C CA . THR A 1 213 ? 20.484 -14.743 -12.388 1.00 93.94 213 THR A CA 1
ATOM 1631 C C . THR A 1 213 ? 21.998 -14.872 -12.505 1.00 93.94 213 THR A C 1
ATOM 1633 O O . THR A 1 213 ? 22.657 -15.222 -11.523 1.00 93.94 213 THR A O 1
ATOM 1636 N N . ASN A 1 214 ? 22.556 -14.570 -13.680 1.00 94.12 214 ASN A N 1
ATOM 1637 C CA . ASN A 1 214 ? 23.995 -14.500 -13.870 1.00 94.12 214 ASN A CA 1
ATOM 1638 C C . ASN A 1 214 ? 24.600 -13.484 -12.883 1.00 94.12 214 ASN A C 1
ATOM 1640 O O . ASN A 1 214 ? 24.007 -12.453 -12.587 1.00 94.12 214 ASN A O 1
ATOM 1644 N N . THR A 1 215 ? 25.758 -13.795 -12.308 1.00 95.75 215 THR A N 1
ATOM 1645 C CA . THR A 1 215 ? 26.388 -12.945 -11.290 1.00 95.75 215 THR A CA 1
ATOM 1646 C C . THR A 1 215 ? 27.485 -12.047 -11.852 1.00 95.75 215 THR A C 1
ATOM 1648 O O . THR A 1 215 ? 28.008 -11.219 -11.108 1.00 95.75 215 THR A O 1
ATOM 1651 N N . ASP A 1 216 ? 27.852 -12.199 -13.129 1.00 96.31 216 ASP A N 1
ATOM 1652 C CA . ASP A 1 216 ? 28.875 -11.394 -13.799 1.00 96.31 216 ASP A CA 1
ATOM 1653 C C . ASP A 1 216 ? 28.284 -10.065 -14.317 1.00 96.31 216 ASP A C 1
ATOM 1655 O O . ASP A 1 216 ? 27.517 -10.066 -15.285 1.00 96.31 216 ASP A O 1
ATOM 1659 N N . PRO A 1 217 ? 28.656 -8.901 -13.751 1.00 93.25 217 PRO A N 1
ATOM 1660 C CA . PRO A 1 217 ? 28.174 -7.607 -14.235 1.00 93.25 217 PRO A CA 1
ATOM 1661 C C . PRO A 1 217 ? 28.545 -7.330 -15.699 1.00 93.25 217 PRO A C 1
ATOM 1663 O O . PRO A 1 217 ? 27.791 -6.659 -16.405 1.00 93.25 217 PRO A O 1
ATOM 1666 N N . GLU A 1 218 ? 29.676 -7.862 -16.177 1.00 96.44 218 GLU A N 1
ATOM 1667 C CA . GLU A 1 218 ? 30.122 -7.679 -17.561 1.00 96.44 218 GLU A CA 1
ATOM 1668 C C . GLU A 1 218 ? 29.234 -8.455 -18.542 1.00 96.44 218 GLU A C 1
ATOM 1670 O O . GLU A 1 218 ? 29.006 -7.991 -19.661 1.00 96.44 218 GLU A O 1
ATOM 1675 N N . TYR A 1 219 ? 28.683 -9.603 -18.132 1.00 95.19 219 TYR A N 1
ATOM 1676 C CA . TYR A 1 219 ? 27.672 -10.317 -18.914 1.00 95.19 219 TYR A CA 1
ATOM 1677 C C . TYR A 1 219 ? 26.444 -9.428 -19.137 1.00 95.19 219 TYR A C 1
ATOM 1679 O O . TYR A 1 219 ? 26.058 -9.202 -20.282 1.00 95.19 219 TYR A O 1
ATOM 1687 N N . HIS A 1 220 ? 25.881 -8.847 -18.072 1.00 92.75 220 HIS A N 1
ATOM 1688 C CA . HIS A 1 220 ? 24.711 -7.968 -18.189 1.00 92.75 220 HIS A CA 1
ATOM 1689 C C . HIS A 1 220 ? 24.998 -6.734 -19.044 1.00 92.75 220 HIS A C 1
ATOM 1691 O O . HIS A 1 220 ? 24.172 -6.346 -19.868 1.00 92.75 220 HIS A O 1
ATOM 1697 N N . TYR A 1 221 ? 26.184 -6.146 -18.887 1.00 91.12 221 TYR A N 1
ATOM 1698 C CA . TYR A 1 221 ? 26.598 -5.006 -19.693 1.00 91.12 221 TYR A CA 1
ATOM 1699 C C . TYR A 1 221 ? 26.674 -5.357 -21.186 1.00 91.12 221 TYR A C 1
ATOM 1701 O O . TYR A 1 221 ? 26.124 -4.634 -22.019 1.00 91.12 221 TYR A O 1
ATOM 1709 N N . LYS A 1 222 ? 27.293 -6.493 -21.533 1.00 92.94 222 LYS A N 1
ATOM 1710 C CA . LYS A 1 222 ? 27.380 -6.977 -22.920 1.00 92.94 222 LYS A CA 1
ATOM 1711 C C . LYS A 1 222 ? 26.012 -7.269 -23.524 1.00 92.94 222 LYS A C 1
ATOM 1713 O O . LYS A 1 222 ? 25.783 -6.881 -24.658 1.00 92.94 222 LYS A O 1
ATOM 1718 N N . MET A 1 223 ? 25.097 -7.867 -22.762 1.00 90.00 223 MET A N 1
ATOM 1719 C CA . MET A 1 223 ? 23.736 -8.164 -23.230 1.00 90.00 223 MET A CA 1
ATOM 1720 C C . MET A 1 223 ? 22.933 -6.912 -23.620 1.00 90.00 223 MET A C 1
ATOM 1722 O O . MET A 1 223 ? 22.032 -7.004 -24.447 1.00 90.00 223 MET A O 1
ATOM 1726 N N . ILE A 1 224 ? 23.241 -5.753 -23.025 1.00 84.56 224 ILE A N 1
ATOM 1727 C CA . ILE A 1 224 ? 22.615 -4.466 -23.373 1.00 84.56 224 ILE A CA 1
ATOM 1728 C C . ILE A 1 224 ? 23.369 -3.771 -24.516 1.00 84.56 224 ILE A C 1
ATOM 1730 O O . ILE A 1 224 ? 22.758 -3.079 -25.330 1.00 84.56 224 ILE A O 1
ATOM 1734 N N . ARG A 1 225 ? 24.700 -3.905 -24.549 1.00 85.25 225 ARG A N 1
ATOM 1735 C CA . ARG A 1 225 ? 25.570 -3.223 -25.514 1.00 85.25 225 ARG A CA 1
ATOM 1736 C C . ARG A 1 225 ? 25.549 -3.862 -26.909 1.00 85.25 225 ARG A C 1
ATOM 1738 O O . ARG A 1 225 ? 25.631 -3.117 -27.885 1.00 85.25 225 ARG A O 1
ATOM 1745 N N . ASP A 1 226 ? 25.512 -5.193 -26.985 1.00 81.56 226 ASP A N 1
ATOM 1746 C CA . ASP A 1 226 ? 25.711 -5.997 -28.207 1.00 81.56 226 ASP A CA 1
ATOM 1747 C C . ASP A 1 226 ? 24.384 -6.435 -28.873 1.00 81.56 226 ASP A C 1
ATOM 1749 O O . ASP A 1 226 ? 24.315 -6.441 -30.127 1.00 81.56 226 ASP A O 1
#